Protein AF-0000000084529693 (afdb_homodimer)

Nearest PDB structures (foldseek):
  3azb-assembly3_Q  TM=8.216E-01  e=3.312E-06  Plasmodium falciparum
  1z6b-assembly4_E  TM=7.523E-01  e=3.312E-06  Plasmodium falciparum
  3esi-assembly1_C  TM=7.760E-01  e=6.746E-06  Pectobacterium atrosepticum
  1z6b-assembly4_B  TM=7.891E-01  e=2.375E-05  Plasmodium falciparum
  4ffu-assembly2_K  TM=7.778E-01  e=4.318E-04  Sinorhizobium meliloti 1021

Secondary structure (DSSP, 8-state):
------S-----EE-TT-SSEEEEE--TT-TTS-TT-SS-PPPPHHHHHHHHHHHHHHT-SSTTEEEEEEEEEEE-S---TTPEEEEEEEEEEETTEEEEEEEEEETTEEEEEEEEEEEE--GGG--/------S-----EE-TT-SSEEEEE--TT-TTS-SS-SS-PPPPHHHHHHHHHHHHHHT-SSTTEEEEEEEEEEE-S---TTPEEEEEEEEEEETTEEEEEEEEEETTEEEEEEEEEEEE--GGG--

Foldseek 3Di:
DPPPDDQWDWAWDDDPVLQLKTKTAQAPVIVVDDDDDDDFDFDDPVNVVRNSVRSCVVNPPDPQKDWDDWPDKDFDDTDTHGWMKMKGWDWDDDPQKIKIWMWIDTPVDTGMTTMTIIHGDDPVPPD/DPPPDDLWDWAWDDDPVLQLKTKTAQAPVIVVDDDDDDDWDFDDPVNVVRNSVRSCVVNPPDPQKDWDDWPDKDFDDTDTHGWMKMKGWDWDDDPQKIKIWMWIDTPVDTGMTTMTIIHGDDPVPPD

Sequence (254 aa):
MPGAVSPVRGRPEPAADGAGTAAVLVAADEPVFPGHYPGFPIFPGVCVVEHVHLTALATLPKPGLRLAAIESTRFLSPVFPGDRLEVELAWQEKDGAWRCRAVAGTARGQAAAVRLRFTEETEEGELMPGAVSPVRGRPEPAADGAGTAAVLVAADEPVFPGHYPGFPIFPGVCVVEHVHLTALATLPKPGLRLAAIESTRFLSPVFPGDRLEVELAWQEKDGAWRCRAVAGTARGQAAAVRLRFTEETEEGEL

Organism: Streptomyces rubellomurinus (strain ATCC 31215) (NCBI:txid359131)

InterPro domains:
  IPR029069 HotDog domain superfamily [SSF54637] (21-102)
  IPR054545 ApeI dehydratase-like [PF22818] (21-100)

pLDDT: mean 88.99, std 15.82, range [25.5, 98.94]

Solvent-accessible surface area (backbone atoms only — not comparable to full-atom values): 14321 Å² total; per-residue (Å²): 119,81,74,75,54,49,73,60,83,63,62,60,43,67,45,92,77,68,68,39,31,25,38,29,60,39,49,66,79,38,84,44,46,67,87,86,56,92,70,83,66,54,55,45,69,57,57,56,51,47,52,50,51,51,40,46,68,74,54,52,94,57,88,61,62,38,83,38,27,40,57,30,32,41,59,68,42,88,44,43,64,64,36,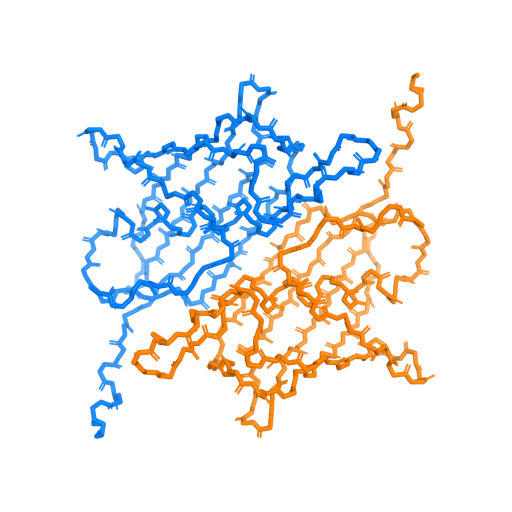52,40,37,35,44,33,48,79,45,81,56,97,87,33,38,36,37,46,33,41,35,24,42,97,89,39,62,26,31,43,39,30,39,32,32,36,70,63,70,72,68,71,79,113,119,82,75,74,56,47,72,60,84,64,64,58,45,66,45,92,78,68,68,38,31,25,37,28,62,39,49,66,80,38,86,44,47,66,85,87,53,94,69,81,64,54,56,44,67,56,57,55,52,46,52,50,51,52,39,47,68,74,54,51,93,56,87,59,62,38,83,38,27,41,57,29,33,41,59,70,41,87,44,45,65,63,36,54,40,38,34,42,35,46,79,46,79,56,96,85,33,38,34,37,47,32,42,33,24,42,97,89,38,62,25,33,42,39,29,38,32,32,36,67,63,72,69,68,71,79,110

Radius of gyration: 17.84 Å; Cα contacts (8 Å, |Δi|>4): 565; chains: 2; bounding box: 53×45×39 Å

Structure (mmCIF, N/CA/C/O backbone):
data_AF-0000000084529693-model_v1
#
loop_
_entity.id
_entity.type
_entity.pdbx_description
1 polymer Dehydratase
#
loop_
_atom_site.group_PDB
_atom_site.id
_atom_site.type_symbol
_atom_site.label_atom_id
_atom_site.label_alt_id
_atom_site.label_comp_id
_atom_site.label_asym_id
_atom_site.label_entity_id
_atom_site.label_seq_id
_atom_site.pdbx_PDB_ins_code
_atom_site.Cartn_x
_atom_site.Cartn_y
_atom_site.Cartn_z
_atom_site.occupancy
_atom_site.B_iso_or_equiv
_atom_site.auth_seq_id
_atom_site.auth_comp_id
_atom_site.auth_asym_id
_atom_site.auth_atom_id
_atom_site.pdbx_PDB_model_num
ATOM 1 N N . MET A 1 1 ? 5.273 22.469 -1.459 1 36.72 1 MET A N 1
ATOM 2 C CA . MET A 1 1 ? 6.02 21.234 -1.204 1 36.72 1 MET A CA 1
ATOM 3 C C . MET A 1 1 ? 5.645 20.156 -2.211 1 36.72 1 MET A C 1
ATOM 5 O O . MET A 1 1 ? 4.512 20.109 -2.689 1 36.72 1 MET A O 1
ATOM 9 N N . PRO A 1 2 ? 6.582 19.781 -3.066 1 44.75 2 PRO A N 1
ATOM 10 C CA . PRO A 1 2 ? 6.098 18.875 -4.109 1 44.75 2 PRO A CA 1
ATOM 11 C C . PRO A 1 2 ? 5.078 17.859 -3.588 1 44.75 2 PRO A C 1
ATOM 13 O O . PRO A 1 2 ? 5.188 17.406 -2.451 1 44.75 2 PRO A O 1
ATOM 16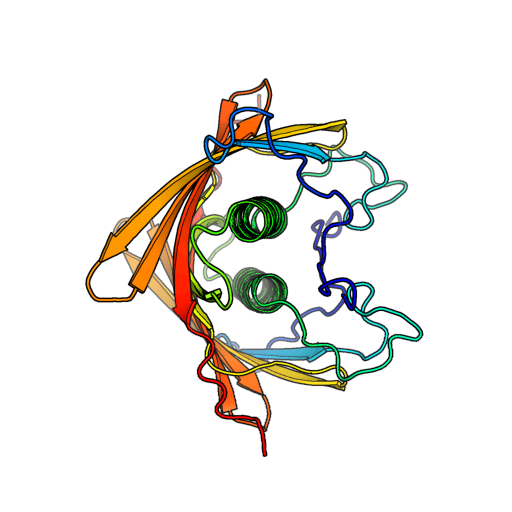 N N . GLY A 1 3 ? 3.877 18.156 -3.994 1 53.31 3 GLY A N 1
ATOM 17 C CA . GLY A 1 3 ? 2.807 17.328 -3.465 1 53.31 3 GLY A CA 1
ATOM 18 C C . GLY A 1 3 ? 3.193 15.867 -3.33 1 53.31 3 GLY A C 1
ATOM 19 O O . GLY A 1 3 ? 3.836 15.305 -4.219 1 53.31 3 GLY A O 1
ATOM 20 N N . ALA A 1 4 ? 3.459 15.398 -2.068 1 63.12 4 ALA A N 1
ATOM 21 C CA . ALA A 1 4 ? 3.867 14.023 -1.785 1 63.12 4 ALA A CA 1
ATOM 22 C C . ALA A 1 4 ? 3.053 13.031 -2.605 1 63.12 4 ALA A C 1
ATOM 24 O O . ALA A 1 4 ? 1.861 13.242 -2.846 1 63.12 4 ALA A O 1
ATOM 25 N N . VAL A 1 5 ? 3.699 12.359 -3.543 1 87 5 VAL A N 1
ATOM 26 C CA . VAL A 1 5 ? 3.117 11.266 -4.312 1 87 5 VAL A CA 1
ATOM 27 C C . VAL A 1 5 ? 2.336 10.344 -3.387 1 87 5 VAL A C 1
ATOM 29 O O . VAL A 1 5 ? 2.867 9.875 -2.377 1 87 5 VAL A O 1
ATOM 32 N N . SER A 1 6 ? 1.009 10.266 -3.627 1 94.06 6 SER A N 1
ATOM 33 C CA . SER A 1 6 ? 0.142 9.375 -2.855 1 94.06 6 SER A CA 1
ATOM 34 C C . SER A 1 6 ? -0.871 8.672 -3.754 1 94.06 6 SER A C 1
ATOM 36 O O . SER A 1 6 ? -1.348 9.258 -4.73 1 94.06 6 SER A O 1
ATOM 38 N N . PRO A 1 7 ? -1.262 7.5 -3.4 1 95.69 7 PRO A N 1
ATOM 39 C CA . PRO A 1 7 ? -2.252 6.797 -4.219 1 95.69 7 PRO A CA 1
ATOM 40 C C . PRO A 1 7 ? -3.686 7.227 -3.91 1 95.69 7 PRO A C 1
ATOM 42 O O . PRO A 1 7 ? -4.621 6.805 -4.59 1 95.69 7 PRO A O 1
ATOM 45 N N . VAL A 1 8 ? -3.895 8 -2.906 1 96.25 8 VAL A N 1
ATOM 46 C CA . VAL A 1 8 ? -5.234 8.453 -2.547 1 96.25 8 VAL A CA 1
ATOM 47 C C . VAL A 1 8 ? -5.367 9.953 -2.826 1 96.25 8 VAL A C 1
ATOM 49 O O . VAL A 1 8 ? -4.406 10.711 -2.656 1 96.25 8 VAL A O 1
ATOM 52 N N . ARG A 1 9 ? -6.523 10.32 -3.207 1 93.56 9 ARG A N 1
ATOM 53 C CA . ARG A 1 9 ? -6.773 11.711 -3.582 1 93.56 9 ARG A CA 1
ATOM 54 C C . ARG A 1 9 ? -7.152 12.547 -2.365 1 93.56 9 ARG A C 1
ATOM 56 O O . ARG A 1 9 ? -6.695 13.68 -2.217 1 93.56 9 ARG A O 1
ATOM 63 N N . GLY A 1 10 ? -8.008 11.953 -1.5 1 94.31 10 GLY A N 1
ATOM 64 C CA . GLY A 1 10 ? -8.445 12.711 -0.335 1 94.31 10 GLY A CA 1
ATOM 65 C C . GLY A 1 10 ? -7.312 13.055 0.613 1 94.31 10 GLY A C 1
ATOM 66 O O . GLY A 1 10 ? -6.336 12.305 0.72 1 94.31 10 GLY A O 1
ATOM 67 N N . ARG A 1 11 ? -7.434 14.227 1.213 1 95.06 11 ARG A N 1
ATOM 68 C CA . ARG A 1 11 ? -6.484 14.656 2.236 1 95.06 11 ARG A CA 1
ATOM 69 C C . ARG A 1 11 ? -7.176 14.844 3.582 1 95.06 11 ARG A C 1
ATOM 71 O O . ARG A 1 11 ? -8.219 15.5 3.664 1 95.06 11 ARG A O 1
ATOM 78 N N . PRO A 1 12 ? -6.523 14.156 4.551 1 95.19 12 PRO A N 1
ATOM 79 C CA . PRO A 1 12 ? -7.145 14.305 5.871 1 95.19 12 PRO A CA 1
ATOM 80 C C . PRO A 1 12 ? -7.129 15.742 6.371 1 95.19 12 PRO A C 1
ATOM 82 O O . PRO A 1 12 ? -6.145 16.469 6.168 1 95.19 12 PRO A O 1
ATOM 85 N N . GLU A 1 13 ? -8.266 16.094 6.926 1 93.25 13 GLU A N 1
ATOM 86 C CA . GLU A 1 13 ? -8.383 17.391 7.594 1 93.25 13 GLU A CA 1
ATOM 87 C C . GLU A 1 13 ? -8.297 17.25 9.109 1 93.25 13 GLU A C 1
ATOM 89 O O . GLU A 1 13 ? -9.18 16.656 9.734 1 93.25 13 GLU A O 1
ATOM 94 N N . PRO A 1 14 ? -7.191 17.75 9.586 1 90.12 14 PRO A N 1
ATOM 95 C CA . PRO A 1 14 ? -7.035 17.641 11.039 1 90.12 14 PRO A CA 1
ATOM 96 C C . PRO A 1 14 ? -8.125 18.391 11.812 1 90.12 14 PRO A C 1
ATOM 98 O O . PRO A 1 14 ? -8.609 19.422 11.352 1 90.12 14 PRO A O 1
ATOM 101 N N . ALA A 1 15 ? -8.477 17.719 12.938 1 85.69 15 ALA A N 1
ATOM 102 C CA . ALA A 1 15 ? -9.406 18.391 13.828 1 85.69 15 ALA A CA 1
ATOM 103 C C . ALA A 1 15 ? -8.734 19.594 14.508 1 85.69 15 ALA A C 1
ATOM 105 O O . ALA A 1 15 ? -7.508 19.703 14.516 1 85.69 15 ALA A O 1
ATOM 106 N N . ALA A 1 16 ? -9.5 20.531 14.953 1 77.06 16 ALA A N 1
ATOM 107 C CA . ALA A 1 16 ? -9.023 21.781 15.547 1 77.06 16 ALA A CA 1
ATOM 108 C C . ALA A 1 16 ? -8.289 21.531 16.859 1 77.06 16 ALA A C 1
ATOM 110 O O . ALA A 1 16 ? -7.418 22.312 17.25 1 77.06 16 ALA A O 1
ATOM 111 N N . ASP A 1 17 ? -8.516 20.328 17.406 1 68.25 17 ASP A N 1
ATOM 112 C CA . ASP A 1 17 ? -7.961 20.172 18.75 1 68.25 17 ASP A CA 1
ATOM 113 C C . ASP A 1 17 ? -6.559 19.578 18.688 1 68.25 17 ASP A C 1
ATOM 115 O O . ASP A 1 17 ? -5.91 19.406 19.734 1 68.25 17 ASP A O 1
ATOM 119 N N . GLY A 1 18 ? -6.059 19.375 17.609 1 65.25 18 GLY A N 1
ATOM 120 C CA . GLY A 1 18 ? -4.691 18.922 17.438 1 65.25 18 GLY A CA 1
ATOM 121 C C . GLY A 1 18 ? -4.465 17.5 17.938 1 65.25 18 GLY A C 1
ATOM 122 O O . GLY A 1 18 ? -3.33 17.031 18 1 65.25 18 GLY A O 1
ATOM 123 N N . ALA A 1 19 ? -5.527 16.875 18.406 1 68.38 19 ALA A N 1
ATOM 124 C CA . ALA A 1 19 ? -5.445 15.641 19.188 1 68.38 19 ALA A CA 1
ATOM 125 C C . ALA A 1 19 ? -5.156 14.438 18.297 1 68.38 19 ALA A C 1
ATOM 127 O O . ALA A 1 19 ? -5.477 13.305 18.656 1 68.38 19 ALA A O 1
ATOM 128 N N . GLY A 1 20 ? -4.52 14.695 17.203 1 88.19 20 GLY A N 1
ATOM 129 C CA . GLY A 1 20 ? -4.16 13.562 16.375 1 88.19 20 GLY A CA 1
ATOM 130 C C . GLY A 1 20 ? -5.344 12.969 15.633 1 88.19 20 GLY A C 1
ATOM 131 O O . GLY A 1 20 ? -5.406 11.75 15.422 1 88.19 20 GLY A O 1
ATOM 132 N N . THR A 1 21 ? -6.43 13.797 15.477 1 91.19 21 THR A N 1
ATOM 133 C CA . THR A 1 21 ? -7.613 13.328 14.766 1 91.19 21 THR A CA 1
ATOM 134 C C . THR A 1 21 ? -7.762 14.055 13.43 1 91.19 21 THR A C 1
ATOM 136 O O . THR A 1 21 ? -7.391 15.227 13.312 1 91.19 21 THR A O 1
ATOM 139 N N . ALA A 1 22 ? -8.227 13.344 12.445 1 95.88 22 ALA A N 1
ATOM 140 C CA . ALA A 1 22 ? -8.523 13.898 11.125 1 95.88 22 ALA A CA 1
ATOM 141 C C . ALA A 1 22 ? -9.594 13.078 10.414 1 95.88 22 ALA A C 1
ATOM 143 O O . ALA A 1 22 ? -9.867 11.938 10.797 1 95.88 22 ALA A O 1
ATOM 144 N N . ALA A 1 23 ? -10.312 13.727 9.508 1 97 23 ALA A N 1
ATOM 145 C CA . ALA A 1 23 ? -11.328 13.055 8.703 1 97 23 ALA A CA 1
ATOM 146 C C . ALA A 1 23 ? -11.125 13.328 7.219 1 97 23 ALA A C 1
ATOM 148 O O . ALA A 1 23 ? -10.539 14.352 6.848 1 97 23 ALA A O 1
ATOM 149 N N . VAL A 1 24 ? -11.539 12.352 6.43 1 97.81 24 VAL A N 1
ATOM 150 C CA . VAL A 1 24 ? -11.461 12.484 4.977 1 97.81 24 VAL A CA 1
ATOM 151 C C . VAL A 1 24 ? -12.648 11.781 4.324 1 97.81 24 VAL A C 1
ATOM 153 O O . VAL A 1 24 ? -13.078 10.719 4.785 1 97.81 24 VAL A O 1
ATOM 156 N N . LEU A 1 25 ? -13.234 12.461 3.322 1 97.81 25 LEU A N 1
ATOM 157 C CA . LEU A 1 25 ? -14.266 11.82 2.508 1 97.81 25 LEU A CA 1
ATOM 158 C C . LEU A 1 25 ? -13.641 10.883 1.482 1 97.81 25 LEU A C 1
ATOM 160 O O . LEU A 1 25 ? -12.758 11.281 0.722 1 97.81 25 LEU A O 1
ATOM 164 N N . VAL A 1 26 ? -14.023 9.594 1.576 1 96.94 26 VAL A N 1
ATOM 165 C CA . VAL A 1 26 ? -13.719 8.664 0.493 1 96.94 26 VAL A CA 1
ATOM 166 C C . VAL A 1 26 ? -14.734 8.836 -0.633 1 96.94 26 VAL A C 1
ATOM 168 O O . VAL A 1 26 ? -15.781 8.188 -0.632 1 96.94 26 VAL A O 1
ATOM 171 N N . ALA A 1 27 ? -14.344 9.664 -1.592 1 95.31 27 ALA A N 1
ATOM 172 C CA . ALA A 1 27 ? -15.289 10.062 -2.629 1 95.31 27 ALA A CA 1
ATOM 173 C C . ALA A 1 27 ? -15.586 8.906 -3.578 1 95.31 27 ALA A C 1
ATOM 175 O O . ALA A 1 27 ? -14.727 8.047 -3.807 1 95.31 27 ALA A O 1
ATOM 176 N N . ALA A 1 28 ? -16.781 8.945 -4.137 1 91.06 28 ALA A N 1
ATOM 177 C CA . ALA A 1 28 ? -17.188 7.902 -5.07 1 91.06 28 ALA A CA 1
ATOM 178 C C . ALA A 1 28 ? -16.344 7.945 -6.344 1 91.06 28 ALA A C 1
ATOM 180 O O . ALA A 1 28 ? -16.219 6.941 -7.043 1 91.06 28 ALA A O 1
ATOM 181 N N . ASP A 1 29 ? -15.75 9.102 -6.633 1 90.38 29 ASP A N 1
ATOM 182 C CA . ASP A 1 29 ? -14.977 9.25 -7.863 1 90.38 29 ASP A CA 1
ATOM 183 C C . ASP A 1 29 ? -13.477 9.094 -7.598 1 90.38 29 ASP A C 1
ATOM 185 O O . ASP A 1 29 ? -12.656 9.469 -8.43 1 90.38 29 ASP A O 1
ATOM 189 N N . GLU A 1 30 ? -13.125 8.594 -6.379 1 92.25 30 GLU A N 1
ATOM 190 C CA . GLU A 1 30 ? -11.742 8.219 -6.129 1 92.25 30 GLU A CA 1
ATOM 191 C C . GLU A 1 30 ? -11.195 7.352 -7.258 1 92.25 30 GLU A C 1
ATOM 193 O O . GLU A 1 30 ? -11.859 6.422 -7.715 1 92.25 30 GLU A O 1
ATOM 198 N N . PRO A 1 31 ? -9.969 7.688 -7.742 1 89.38 31 PRO A N 1
ATOM 199 C CA . PRO A 1 31 ? -9.406 6.996 -8.906 1 89.38 31 PRO A CA 1
ATOM 200 C C . PRO A 1 31 ? -9.32 5.484 -8.719 1 89.38 31 PRO A C 1
ATOM 202 O O . PRO A 1 31 ? -9.312 4.734 -9.695 1 89.38 31 PRO A O 1
ATOM 205 N N . VAL A 1 32 ? -9.258 5.043 -7.492 1 90.94 32 VAL A N 1
ATOM 206 C CA . VAL A 1 32 ? -9.094 3.617 -7.23 1 90.94 32 VAL A CA 1
ATOM 207 C C . VAL A 1 32 ? -10.383 2.875 -7.566 1 90.94 32 VAL A C 1
ATOM 209 O O . VAL A 1 32 ? -10.375 1.658 -7.766 1 90.94 32 VAL A O 1
ATOM 212 N N . PHE A 1 33 ? -11.547 3.557 -7.543 1 89.5 33 PHE A N 1
ATOM 213 C CA . PHE A 1 33 ? -12.836 2.934 -7.855 1 89.5 33 PHE A CA 1
ATOM 214 C C . PHE A 1 33 ? -13.078 2.92 -9.359 1 89.5 33 PHE A C 1
ATOM 216 O O . PHE A 1 33 ? -12.82 3.91 -10.047 1 89.5 33 PHE A O 1
ATOM 223 N N . PRO A 1 34 ? -13.461 1.692 -9.766 1 77 34 PRO A N 1
ATOM 224 C CA . PRO A 1 34 ? -13.82 1.639 -11.188 1 77 34 PRO A CA 1
ATOM 225 C C . PRO A 1 34 ? -15.055 2.479 -11.516 1 77 34 PRO A C 1
ATOM 227 O O . PRO A 1 34 ? -15.883 2.727 -10.641 1 77 34 PRO A O 1
ATOM 230 N N . GLY A 1 35 ? -14.898 3.324 -12.547 1 65.56 35 GLY A N 1
ATOM 231 C CA . GLY A 1 35 ? -16.078 4.051 -12.984 1 65.56 35 GLY A CA 1
ATOM 232 C C . GLY A 1 35 ? -17.344 3.221 -12.93 1 65.56 35 GLY A C 1
ATOM 233 O O . GLY A 1 35 ? -18.234 3.486 -12.109 1 65.56 35 GLY A O 1
ATOM 234 N N . HIS A 1 36 ? -17.781 2.377 -13.859 1 62.62 36 HIS A N 1
ATOM 235 C CA . HIS A 1 36 ? -19.062 1.704 -13.992 1 62.62 36 HIS A CA 1
ATOM 236 C C . HIS A 1 36 ? -19.016 0.293 -13.422 1 62.62 36 HIS A C 1
ATOM 238 O O . HIS A 1 36 ? -19.156 -0.688 -14.156 1 62.62 36 HIS A O 1
ATOM 244 N N . TYR A 1 37 ? -18.328 -0.01 -12.398 1 58.88 37 TYR A N 1
ATOM 245 C CA . TYR A 1 37 ? -18.312 -1.432 -12.07 1 58.88 37 TYR A CA 1
ATOM 246 C C . TYR A 1 37 ? -19.594 -1.829 -11.328 1 58.88 37 TYR A C 1
ATOM 248 O O . TYR A 1 37 ? -20.047 -1.109 -10.438 1 58.88 37 TYR A O 1
ATOM 256 N N . PRO A 1 38 ? -20.156 -2.996 -11.891 1 59.59 38 PRO A N 1
ATOM 257 C CA . PRO A 1 38 ? -21.25 -3.629 -11.172 1 59.59 38 PRO A CA 1
ATOM 258 C C . PRO A 1 38 ? -20.828 -4.188 -9.812 1 59.59 38 PRO A C 1
ATOM 260 O O . PRO A 1 38 ? -19.734 -4.73 -9.68 1 59.59 38 PRO A O 1
ATOM 263 N N . GLY A 1 39 ? -21.312 -3.688 -8.703 1 67.69 39 GLY A N 1
ATOM 264 C CA . GLY A 1 39 ? -21.078 -4.105 -7.332 1 67.69 39 GLY A CA 1
ATOM 265 C C . GLY A 1 39 ? -20.625 -2.973 -6.434 1 67.69 39 GLY A C 1
ATOM 266 O O . GLY A 1 39 ? -20.672 -1.805 -6.824 1 67.69 39 GLY A O 1
ATOM 267 N N . PHE A 1 40 ? -20.625 -3.254 -5.203 1 73.25 40 PHE A N 1
ATOM 268 C CA . PHE A 1 40 ? -20.203 -2.279 -4.203 1 73.25 40 PHE A CA 1
ATOM 269 C C . PHE A 1 40 ? -18.703 -2.355 -3.965 1 73.25 40 PHE A C 1
ATOM 271 O O . PHE A 1 40 ? -18.234 -3.195 -3.195 1 73.25 40 PHE A O 1
ATOM 278 N N . PRO A 1 41 ? -17.984 -1.52 -4.73 1 87.94 41 PRO A N 1
ATOM 279 C CA . PRO A 1 41 ? -16.531 -1.567 -4.547 1 87.94 41 PRO A CA 1
ATOM 280 C C . PRO A 1 41 ? -16.109 -1.258 -3.113 1 87.94 41 PRO A C 1
ATOM 282 O O . PRO A 1 41 ? -16.781 -0.5 -2.414 1 87.94 41 PRO A O 1
ATOM 285 N N . ILE A 1 42 ? -15.125 -1.938 -2.637 1 93 42 ILE A N 1
ATOM 286 C CA . ILE A 1 42 ? -14.516 -1.72 -1.328 1 93 42 ILE A CA 1
ATOM 287 C C . ILE A 1 42 ? -13.219 -0.92 -1.485 1 93 42 ILE A C 1
ATOM 289 O O . ILE A 1 42 ? -12.43 -1.179 -2.395 1 93 42 ILE A O 1
ATOM 293 N N . PHE A 1 43 ? -13.109 0.079 -0.683 1 95.69 43 PHE A N 1
ATOM 294 C CA . PHE A 1 43 ? -11.875 0.848 -0.612 1 95.69 43 PHE A CA 1
ATOM 295 C C . PHE A 1 43 ? -10.727 -0.017 -0.104 1 95.69 43 PHE A C 1
ATOM 297 O O . PHE A 1 43 ? -10.812 -0.596 0.981 1 95.69 43 PHE A O 1
ATOM 304 N N . PRO A 1 44 ? -9.641 -0.164 -0.875 1 96.69 44 PRO A N 1
ATOM 305 C CA . PRO A 1 44 ? -8.578 -1.104 -0.501 1 96.69 44 PRO A CA 1
ATOM 306 C C . PRO A 1 44 ? -7.977 -0.799 0.869 1 96.69 44 PRO A C 1
ATOM 308 O O . PRO A 1 44 ? -7.801 0.37 1.224 1 96.69 44 PRO A O 1
ATOM 311 N N . GLY A 1 45 ? -7.586 -1.835 1.631 1 97.94 45 GLY A N 1
ATOM 312 C CA . GLY A 1 45 ? -7 -1.694 2.955 1 97.94 45 GLY A CA 1
ATOM 313 C C . GLY A 1 45 ? -5.75 -0.838 2.967 1 97.94 45 GLY A C 1
ATOM 314 O O . GLY A 1 45 ? -5.551 -0.033 3.879 1 97.94 45 GLY A O 1
ATOM 315 N N . VAL A 1 46 ? -4.898 -1.008 1.958 1 98.5 46 VAL A N 1
ATOM 316 C CA . VAL A 1 46 ? -3.648 -0.254 1.903 1 98.5 46 VAL A CA 1
ATOM 317 C C . VAL A 1 46 ? -3.951 1.234 1.751 1 98.5 46 VAL A C 1
ATOM 319 O O . VAL A 1 46 ? -3.158 2.08 2.172 1 98.5 46 VAL A O 1
ATOM 322 N N . CYS A 1 47 ? -5.094 1.604 1.106 1 98.25 47 CYS A N 1
ATOM 323 C CA . CYS A 1 47 ? -5.484 3.006 0.999 1 98.25 47 CYS A CA 1
ATOM 324 C C . CYS A 1 47 ? -5.934 3.551 2.35 1 98.25 47 CYS A C 1
ATOM 326 O O . CYS A 1 47 ? -5.684 4.715 2.668 1 98.25 47 CYS A O 1
ATOM 328 N N . VAL A 1 48 ? -6.613 2.715 3.176 1 98.75 48 VAL A N 1
ATOM 329 C CA . VAL A 1 48 ? -6.945 3.111 4.539 1 98.75 48 VAL A CA 1
ATOM 330 C C . VAL A 1 48 ? -5.668 3.402 5.324 1 98.75 48 VAL A C 1
ATOM 332 O O . VAL A 1 48 ? -5.566 4.43 6 1 98.75 48 VAL A O 1
ATOM 335 N N . VAL A 1 49 ? -4.637 2.557 5.152 1 98.81 49 VAL A N 1
ATOM 336 C CA . VAL A 1 49 ? -3.348 2.738 5.816 1 98.81 49 VAL A CA 1
ATOM 337 C C . VAL A 1 49 ? -2.713 4.051 5.363 1 98.81 49 VAL A C 1
ATOM 339 O O . VAL A 1 49 ? -2.129 4.777 6.172 1 98.81 49 VAL A O 1
ATOM 342 N N . GLU A 1 50 ? -2.822 4.352 4.066 1 98.56 50 GLU A N 1
ATOM 343 C CA . GLU A 1 50 ? -2.283 5.598 3.531 1 98.56 50 GLU A CA 1
ATOM 344 C C . GLU A 1 50 ? -2.932 6.809 4.199 1 98.56 50 GLU A C 1
ATOM 346 O O . GLU A 1 50 ? -2.25 7.781 4.527 1 98.56 50 GLU A O 1
ATOM 351 N N . HIS A 1 51 ? -4.254 6.773 4.414 1 98.31 51 HIS A N 1
ATOM 352 C CA . HIS A 1 51 ? -4.906 7.902 5.07 1 98.31 51 HIS A CA 1
ATOM 353 C C . HIS A 1 51 ? -4.43 8.047 6.512 1 98.31 51 HIS A C 1
ATOM 355 O O . HIS A 1 51 ? -4.336 9.164 7.023 1 98.31 51 HIS A O 1
ATOM 361 N N . VAL A 1 52 ? -4.117 6.953 7.199 1 98.38 52 VAL A N 1
ATOM 362 C CA . VAL A 1 52 ? -3.523 7.02 8.531 1 98.38 52 VAL A CA 1
ATOM 363 C C . VAL A 1 52 ? -2.139 7.66 8.445 1 98.38 52 VAL A C 1
ATOM 365 O O . VAL A 1 52 ? -1.806 8.547 9.234 1 98.38 52 VAL A O 1
ATOM 368 N N . HIS A 1 53 ? -1.354 7.242 7.449 1 98.06 53 HIS A N 1
ATOM 369 C CA . HIS A 1 53 ? -0.025 7.801 7.219 1 98.06 53 HIS A CA 1
ATOM 370 C C . HIS A 1 53 ? -0.091 9.305 6.977 1 98.06 53 HIS A C 1
ATOM 372 O O . HIS A 1 53 ? 0.659 10.07 7.586 1 98.06 53 HIS A O 1
ATOM 378 N N . LEU A 1 54 ? -1.004 9.711 6.117 1 96.62 54 LEU A N 1
ATOM 379 C CA . LEU A 1 54 ? -1.149 11.125 5.793 1 96.62 54 LEU A CA 1
ATOM 380 C C . LEU A 1 54 ? -1.602 11.922 7.012 1 96.62 54 LEU A C 1
ATOM 382 O O . LEU A 1 54 ? -1.183 13.062 7.203 1 96.62 54 LEU A O 1
ATOM 386 N N . THR A 1 55 ? -2.471 11.312 7.82 1 96.38 55 THR A N 1
ATOM 387 C CA . THR A 1 55 ? -2.875 11.953 9.062 1 96.38 55 THR A CA 1
ATOM 388 C C . THR A 1 55 ? -1.685 12.109 10.008 1 96.38 55 THR A C 1
ATOM 390 O O . THR A 1 55 ? -1.521 13.148 10.648 1 96.38 55 THR A O 1
ATOM 393 N N . ALA A 1 56 ? -0.855 11.102 10.109 1 96 56 ALA A N 1
ATOM 394 C CA . ALA A 1 56 ? 0.358 11.18 10.914 1 96 56 ALA A CA 1
ATOM 395 C C . ALA A 1 56 ? 1.262 12.312 10.445 1 96 56 ALA A C 1
ATOM 397 O O . ALA A 1 56 ? 1.762 13.102 11.258 1 96 56 ALA A O 1
ATOM 398 N N . LEU A 1 57 ? 1.467 12.406 9.109 1 94.06 57 LEU A N 1
ATOM 399 C CA . LEU A 1 57 ? 2.314 13.461 8.562 1 94.06 57 LEU A CA 1
ATOM 400 C C . LEU A 1 57 ? 1.75 14.844 8.883 1 94.06 57 LEU A C 1
ATOM 402 O O . LEU A 1 57 ? 2.506 15.789 9.094 1 94.06 57 LEU A O 1
ATOM 406 N N . ALA A 1 58 ? 0.402 14.938 8.969 1 92.44 58 ALA A N 1
ATOM 407 C CA . ALA A 1 58 ? -0.259 16.219 9.234 1 92.44 58 ALA A CA 1
ATOM 408 C C . ALA A 1 58 ? -0.16 16.578 10.711 1 92.44 58 ALA A C 1
ATOM 410 O O . ALA A 1 58 ? -0.409 17.734 11.094 1 92.44 58 ALA A O 1
ATOM 411 N N . THR A 1 59 ? 0.208 15.617 11.531 1 92.44 59 THR A N 1
ATOM 412 C CA . THR A 1 59 ? 0.202 15.859 12.969 1 92.44 59 THR A CA 1
ATOM 413 C C . THR A 1 59 ? 1.545 15.484 13.594 1 92.44 59 THR A C 1
ATOM 415 O O . THR A 1 59 ? 1.605 15.055 14.742 1 92.44 59 THR A O 1
ATOM 418 N N . LEU A 1 60 ? 2.531 15.516 12.844 1 92.19 60 LEU A N 1
ATOM 419 C CA . LEU A 1 60 ? 3.861 15.133 13.305 1 92.19 60 LEU A CA 1
ATOM 420 C C . LEU A 1 60 ? 4.215 15.852 14.609 1 92.19 60 LEU A C 1
ATOM 422 O O . LEU A 1 60 ? 3.992 17.047 14.734 1 92.19 60 LEU A O 1
ATOM 426 N N . PRO A 1 61 ? 4.793 15.117 15.57 1 92.25 61 PRO A N 1
ATOM 427 C CA . PRO A 1 61 ? 5.215 15.75 16.828 1 92.25 61 PRO A CA 1
ATOM 428 C C . PRO A 1 61 ? 6.445 16.641 16.656 1 92.25 61 PRO A C 1
ATOM 430 O O . PRO A 1 61 ? 6.715 17.5 17.484 1 92.25 61 PRO A O 1
ATOM 433 N N . LYS A 1 62 ? 7.223 16.406 15.594 1 91.75 62 LYS A N 1
ATOM 434 C CA . LYS A 1 62 ? 8.375 17.203 15.211 1 91.75 62 LYS A CA 1
ATOM 435 C C . LYS A 1 62 ? 8.672 17.078 13.727 1 91.75 62 LYS A C 1
ATOM 437 O O . LYS A 1 62 ? 8.336 16.062 13.109 1 91.75 62 LYS A O 1
ATOM 442 N N . PRO A 1 63 ? 9.383 18.047 13.133 1 91.62 63 PRO A N 1
ATOM 443 C CA . PRO A 1 63 ? 9.703 17.984 11.703 1 91.62 63 PRO A CA 1
ATOM 444 C C . PRO A 1 63 ? 10.766 16.938 11.383 1 91.62 63 PRO A C 1
ATOM 446 O O . PRO A 1 63 ? 11.477 16.484 12.281 1 91.62 63 PRO A O 1
ATOM 449 N N . GLY A 1 64 ? 10.836 16.469 10.117 1 92.12 64 GLY A N 1
ATOM 450 C CA . GLY A 1 64 ? 11.938 15.648 9.625 1 92.12 64 GLY A CA 1
ATOM 451 C C . GLY A 1 64 ? 11.727 14.164 9.859 1 92.12 64 GLY A C 1
ATOM 452 O O . GLY A 1 64 ? 12.672 13.375 9.734 1 92.12 64 GLY A O 1
ATOM 453 N N . LEU A 1 65 ? 10.539 13.812 10.305 1 94.12 65 LEU A N 1
ATOM 454 C CA . LEU A 1 65 ? 10.234 12.398 10.5 1 94.12 65 LEU A CA 1
ATOM 455 C C . LEU A 1 65 ? 9.711 11.781 9.211 1 94.12 65 LEU A C 1
ATOM 457 O O . LEU A 1 65 ? 8.922 12.398 8.492 1 94.12 65 LEU A O 1
ATOM 461 N N . ARG A 1 66 ? 10.273 10.531 8.914 1 94 66 ARG A N 1
ATOM 462 C CA . ARG A 1 66 ? 9.82 9.766 7.754 1 94 66 ARG A CA 1
ATOM 463 C C . ARG A 1 66 ? 9.344 8.375 8.164 1 94 66 ARG A C 1
ATOM 465 O O . ARG A 1 66 ? 9.828 7.82 9.156 1 94 66 ARG A O 1
ATOM 472 N N . LEU A 1 67 ? 8.406 7.895 7.449 1 96.88 67 LEU A N 1
ATOM 473 C CA . LEU A 1 67 ? 7.887 6.555 7.703 1 96.88 67 LEU A CA 1
ATOM 474 C C . LEU A 1 67 ? 8.977 5.504 7.504 1 96.88 67 LEU A C 1
ATOM 476 O O . LEU A 1 67 ? 9.539 5.391 6.414 1 96.88 67 LEU A O 1
ATOM 480 N N . ALA A 1 68 ? 9.242 4.762 8.586 1 97.31 68 ALA A N 1
ATOM 481 C CA . ALA A 1 68 ? 10.266 3.721 8.531 1 97.31 68 ALA A CA 1
ATOM 482 C C . ALA A 1 68 ? 9.633 2.336 8.438 1 97.31 68 ALA A C 1
ATOM 484 O O . ALA A 1 68 ? 10.188 1.433 7.812 1 97.31 68 ALA A O 1
ATOM 485 N N . ALA A 1 69 ? 8.43 2.223 9.078 1 98.62 69 ALA A N 1
ATOM 486 C CA . ALA A 1 69 ? 7.84 0.89 9.148 1 98.62 69 ALA A CA 1
ATOM 487 C C . ALA A 1 69 ? 6.348 0.967 9.453 1 98.62 69 ALA A C 1
ATOM 489 O O . ALA A 1 69 ? 5.887 1.904 10.109 1 98.62 69 ALA A O 1
ATOM 490 N N . ILE A 1 70 ? 5.602 0.035 8.883 1 98.88 70 ILE A N 1
ATOM 491 C CA . ILE A 1 70 ? 4.309 -0.364 9.422 1 98.88 70 ILE A CA 1
ATOM 492 C C . ILE A 1 70 ? 4.496 -1.509 10.422 1 98.88 70 ILE A C 1
ATOM 494 O O . ILE A 1 70 ? 4.785 -2.641 10.023 1 98.88 70 ILE A O 1
ATOM 498 N N . GLU A 1 71 ? 4.262 -1.182 11.68 1 98.75 71 GLU A N 1
ATOM 499 C CA . GLU A 1 71 ? 4.52 -2.193 12.703 1 98.75 71 GLU A CA 1
ATOM 500 C C . GLU A 1 71 ? 3.389 -3.215 12.766 1 98.75 71 GLU A C 1
ATOM 502 O O . GLU A 1 71 ? 3.619 -4.387 13.07 1 98.75 71 GLU A O 1
ATOM 507 N N . SER A 1 72 ? 2.141 -2.721 12.523 1 98.81 72 SER A N 1
ATOM 508 C CA . SER A 1 72 ? 1.004 -3.631 12.422 1 98.81 72 SER A CA 1
ATOM 509 C C . SER A 1 72 ? -0.226 -2.92 11.867 1 98.81 72 SER A C 1
ATOM 511 O O . SER A 1 72 ? -0.394 -1.716 12.07 1 98.81 72 SER A O 1
ATOM 513 N N . THR A 1 73 ? -1.003 -3.66 11.125 1 98.88 73 THR A N 1
ATOM 514 C CA . THR A 1 73 ? -2.34 -3.24 10.727 1 98.88 73 THR A CA 1
ATOM 515 C C . THR A 1 73 ? -3.318 -4.41 10.797 1 98.88 73 THR A C 1
ATOM 517 O O . THR A 1 73 ? -3.023 -5.504 10.312 1 98.88 73 THR A O 1
ATOM 520 N N . ARG A 1 74 ? -4.484 -4.203 11.461 1 98.88 74 ARG A N 1
ATOM 521 C CA . ARG A 1 74 ? -5.621 -5.117 11.406 1 98.88 74 ARG A CA 1
ATOM 522 C C . ARG A 1 74 ? -6.781 -4.508 10.633 1 98.88 74 ARG A C 1
ATOM 524 O O . ARG A 1 74 ? -7.16 -3.359 10.875 1 98.88 74 ARG A O 1
ATOM 531 N N . PHE A 1 75 ? -7.195 -5.277 9.625 1 98.62 75 PHE A N 1
ATOM 532 C CA . PHE A 1 75 ? -8.352 -4.852 8.852 1 98.62 75 PHE A CA 1
ATOM 533 C C . PHE A 1 75 ? -9.633 -5.445 9.422 1 98.62 75 PHE A C 1
ATOM 535 O O . PHE A 1 75 ? -9.789 -6.668 9.477 1 98.62 75 PHE A O 1
ATOM 542 N N . LEU A 1 76 ? -10.641 -4.562 9.812 1 98.31 76 LEU A N 1
ATOM 543 C CA . LEU A 1 76 ? -11.75 -4.984 10.656 1 98.31 76 LEU A CA 1
ATOM 544 C C . LEU A 1 76 ? -13.062 -4.934 9.898 1 98.31 76 LEU A C 1
ATOM 546 O O . LEU A 1 76 ? -13.906 -5.82 10.047 1 98.31 76 LEU A O 1
ATOM 550 N N . SER A 1 77 ? -13.367 -3.908 9.133 1 97.5 77 SER A N 1
ATOM 551 C CA . SER A 1 77 ? -14.594 -3.762 8.352 1 97.5 77 SER A CA 1
ATOM 552 C C . SER A 1 77 ? -14.336 -2.977 7.07 1 97.5 77 SER A C 1
ATOM 554 O O . SER A 1 77 ? -13.367 -2.217 6.984 1 97.5 77 SER A O 1
ATOM 556 N N . PRO A 1 78 ? -15.125 -3.221 6.047 1 95.88 78 PRO A N 1
ATOM 557 C CA . PRO A 1 78 ? -14.906 -2.547 4.766 1 95.88 78 PRO A CA 1
ATOM 558 C C . PRO A 1 78 ? -15.219 -1.053 4.824 1 95.88 78 PRO A C 1
ATOM 560 O O . PRO A 1 78 ? -15.969 -0.608 5.699 1 95.88 78 PRO A O 1
ATOM 563 N N . VAL A 1 79 ? -14.547 -0.274 3.98 1 97 79 VAL A N 1
ATOM 564 C CA . VAL A 1 79 ? -14.836 1.126 3.689 1 97 79 VAL A CA 1
ATOM 565 C C . VAL A 1 79 ? -15.391 1.255 2.271 1 97 79 VAL A C 1
ATOM 567 O O . VAL A 1 79 ? -14.875 0.642 1.337 1 97 79 VAL A O 1
ATOM 570 N N . PHE A 1 80 ? -16.453 2.035 2.092 1 94.56 80 PHE A N 1
ATOM 571 C CA . PHE A 1 80 ? -17.156 2.125 0.816 1 94.56 80 PHE A CA 1
ATOM 572 C C . PHE A 1 80 ? -17.094 3.541 0.26 1 94.56 80 PHE A C 1
ATOM 574 O O . PHE A 1 80 ? -16.797 4.488 0.994 1 94.56 80 PHE A O 1
ATOM 581 N N . PRO A 1 81 ? -17.297 3.588 -1.158 1 93.94 81 PRO A N 1
ATOM 582 C CA . PRO A 1 81 ? -17.438 4.93 -1.729 1 93.94 81 PRO A CA 1
ATOM 583 C C . PRO A 1 81 ? -18.5 5.77 -1.021 1 93.94 81 PRO A C 1
ATOM 585 O O . PRO A 1 81 ? -19.594 5.277 -0.75 1 93.94 81 PRO A O 1
ATOM 588 N N . GLY A 1 82 ? -18.125 6.973 -0.646 1 94.81 82 GLY A N 1
ATOM 589 C CA . GLY A 1 82 ? -19.062 7.859 0.023 1 94.81 82 GLY A CA 1
ATOM 590 C C . GLY A 1 82 ? -18.891 7.883 1.53 1 94.81 82 GLY A C 1
ATOM 591 O O . GLY A 1 82 ? -19.422 8.758 2.209 1 94.81 82 GLY A O 1
ATOM 592 N N . ASP A 1 83 ? -18.125 6.973 2.088 1 97.12 83 ASP A N 1
ATOM 593 C CA . ASP A 1 83 ? -17.906 6.949 3.529 1 97.12 83 ASP A CA 1
ATOM 594 C C . ASP A 1 83 ? -17.047 8.133 3.971 1 97.12 83 ASP A C 1
ATOM 596 O O . ASP A 1 83 ? -16.141 8.562 3.248 1 97.12 83 ASP A O 1
ATOM 600 N N . ARG A 1 84 ? -17.359 8.656 5.094 1 98.25 84 ARG A N 1
ATOM 601 C CA . ARG A 1 84 ? -16.438 9.531 5.816 1 98.25 84 ARG A CA 1
ATOM 602 C C . ARG A 1 84 ? -15.523 8.727 6.73 1 98.25 84 ARG A C 1
ATOM 604 O O . ARG A 1 84 ? -15.992 8.062 7.66 1 98.25 84 ARG A O 1
ATOM 611 N N . LEU A 1 85 ? -14.258 8.781 6.457 1 98.56 85 LEU A N 1
ATOM 612 C CA . LEU A 1 85 ? -13.258 8.062 7.242 1 98.56 85 LEU A CA 1
ATOM 613 C C . LEU A 1 85 ? -12.672 8.961 8.328 1 98.56 85 LEU A C 1
ATOM 615 O O . LEU A 1 85 ? -12.109 10.023 8.023 1 98.56 85 LEU A O 1
ATOM 619 N N . GLU A 1 86 ? -12.82 8.508 9.547 1 98.12 86 GLU A N 1
ATOM 620 C CA . GLU A 1 86 ? -12.25 9.211 10.695 1 98.12 86 GLU A CA 1
ATOM 621 C C . GLU A 1 86 ? -11.039 8.477 11.242 1 98.12 86 GLU A C 1
ATOM 623 O O . GLU A 1 86 ? -11.086 7.27 11.477 1 98.12 86 GLU A O 1
ATOM 628 N N . VAL A 1 87 ? -9.977 9.242 11.414 1 98.12 87 VAL A N 1
ATOM 629 C CA . VAL A 1 87 ? -8.742 8.688 11.961 1 98.12 87 VAL A CA 1
ATOM 630 C C . VAL A 1 87 ? -8.43 9.344 13.305 1 98.12 87 VAL A C 1
ATOM 632 O O . VAL A 1 87 ? -8.414 10.57 13.414 1 98.12 87 VAL A O 1
ATOM 635 N N . GLU A 1 88 ? -8.242 8.531 14.328 1 97.19 88 GLU A N 1
ATOM 636 C CA . GLU A 1 88 ? -7.73 8.938 15.633 1 97.19 88 GLU A CA 1
ATOM 637 C C . GLU A 1 88 ? -6.359 8.336 15.906 1 97.19 88 GLU A C 1
ATOM 639 O O . GLU A 1 88 ? -6.18 7.117 15.797 1 97.19 88 GLU A O 1
ATOM 644 N N . LEU A 1 89 ? -5.387 9.211 16.203 1 96.69 89 LEU A N 1
ATOM 645 C CA . LEU A 1 89 ? -4.059 8.656 16.438 1 96.69 89 LEU A CA 1
ATOM 646 C C . LEU A 1 89 ? -3.395 9.305 17.641 1 96.69 89 LEU A C 1
ATOM 648 O O . LEU A 1 89 ? -3.766 10.414 18.031 1 96.69 89 LEU A O 1
ATOM 652 N N . ALA A 1 90 ? -2.465 8.617 18.297 1 96.38 90 ALA A N 1
ATOM 653 C CA . ALA A 1 90 ? -1.624 9.047 19.422 1 96.38 90 ALA A CA 1
ATOM 654 C C . ALA A 1 90 ? -0.153 8.758 19.141 1 96.38 90 ALA A C 1
ATOM 656 O O . ALA A 1 90 ? 0.19 7.684 18.625 1 96.38 90 ALA A O 1
ATOM 657 N N . TRP A 1 91 ? 0.626 9.727 19.469 1 96.06 91 TRP A N 1
ATOM 658 C CA . TRP A 1 91 ? 2.068 9.609 19.281 1 96.06 91 TRP A CA 1
ATOM 659 C C . TRP A 1 91 ? 2.752 9.18 20.578 1 96.06 91 TRP A C 1
ATOM 661 O O . TRP A 1 91 ? 2.328 9.555 21.672 1 96.06 91 TRP A O 1
ATOM 671 N N . GLN A 1 92 ? 3.748 8.391 20.375 1 95.88 92 GLN A N 1
ATOM 672 C CA . GLN A 1 92 ? 4.645 8.008 21.469 1 95.88 92 GLN A CA 1
ATOM 673 C C . GLN A 1 92 ? 6.102 8.016 21 1 95.88 92 GLN A C 1
ATOM 675 O O . GLN A 1 92 ? 6.402 7.602 19.875 1 95.88 92 GLN A O 1
ATOM 680 N N . GLU A 1 93 ? 6.934 8.523 21.906 1 94.56 93 GLU A N 1
ATOM 681 C CA . GLU A 1 93 ? 8.367 8.484 21.656 1 94.56 93 GLU A CA 1
ATOM 682 C C . GLU A 1 93 ? 9.07 7.512 22.594 1 94.56 93 GLU A C 1
ATOM 684 O O . GLU A 1 93 ? 8.797 7.492 23.797 1 94.56 93 GLU A O 1
ATOM 689 N N . LYS A 1 94 ? 9.938 6.625 21.938 1 90.19 94 LYS A N 1
ATOM 690 C CA . LYS A 1 94 ? 10.797 5.734 22.719 1 90.19 94 LYS A CA 1
ATOM 691 C C . LYS A 1 94 ? 12.164 5.582 22.062 1 90.19 94 LYS A C 1
ATOM 693 O O . LYS A 1 94 ? 12.266 5.156 20.906 1 90.19 94 LYS A O 1
ATOM 698 N N . ASP A 1 95 ? 13.258 5.953 22.812 1 89.19 95 ASP A N 1
ATOM 699 C CA . ASP A 1 95 ? 14.648 5.762 22.391 1 89.19 95 ASP A CA 1
ATOM 700 C C . ASP A 1 95 ? 14.906 6.395 21.031 1 89.19 95 ASP A C 1
ATOM 702 O O . ASP A 1 95 ? 15.508 5.773 20.156 1 89.19 95 ASP A O 1
ATOM 706 N N . GLY A 1 96 ? 14.352 7.609 20.781 1 85.12 96 GLY A N 1
ATOM 707 C CA . GLY A 1 96 ? 14.641 8.352 19.578 1 85.12 96 GLY A CA 1
ATOM 708 C C . GLY A 1 96 ? 13.742 7.961 18.406 1 85.12 96 GLY A C 1
ATOM 709 O O . GLY A 1 96 ? 13.828 8.555 17.328 1 85.12 96 GLY A O 1
ATOM 710 N N . ALA A 1 97 ? 12.977 6.945 18.594 1 92.12 97 ALA A N 1
ATOM 711 C CA . ALA A 1 97 ? 12.023 6.52 17.578 1 92.12 97 ALA A CA 1
ATOM 712 C C . ALA A 1 97 ? 10.602 6.941 17.938 1 92.12 97 ALA A C 1
ATOM 714 O O . ALA A 1 97 ? 10.219 6.922 19.109 1 92.12 97 ALA A O 1
ATOM 715 N N . TRP A 1 98 ? 9.922 7.379 16.922 1 96.44 98 TRP A N 1
ATOM 716 C CA . TRP A 1 98 ? 8.539 7.797 17.125 1 96.44 98 TRP A CA 1
ATOM 717 C C . TRP A 1 98 ? 7.574 6.738 16.594 1 96.44 98 TRP A C 1
ATOM 719 O O . TRP A 1 98 ? 7.789 6.16 15.531 1 96.44 98 TRP A O 1
ATOM 729 N N . ARG A 1 99 ? 6.516 6.5 17.406 1 97.25 99 ARG A N 1
ATOM 730 C CA . ARG A 1 99 ? 5.461 5.566 17.031 1 97.25 99 ARG A CA 1
ATOM 731 C C . ARG A 1 99 ? 4.094 6.246 17.062 1 97.25 99 ARG A C 1
ATOM 733 O O . ARG A 1 99 ? 3.844 7.102 17.906 1 97.25 99 ARG A O 1
ATOM 740 N N . CYS A 1 100 ? 3.35 5.781 16.125 1 96.56 100 CYS A N 1
ATOM 741 C CA . CYS A 1 100 ? 1.969 6.238 16.016 1 96.56 100 CYS A CA 1
ATOM 742 C C . CYS A 1 100 ? 0.997 5.07 16.109 1 96.56 100 CYS A C 1
ATOM 744 O O . CYS A 1 100 ? 1.116 4.094 15.367 1 96.56 100 CYS A O 1
ATOM 746 N N . ARG A 1 101 ? 0.079 5.102 17.125 1 98 101 ARG A N 1
ATOM 747 C CA . ARG A 1 101 ? -1.052 4.184 17.203 1 98 101 ARG A CA 1
ATOM 748 C C . ARG A 1 101 ? -2.34 4.859 16.75 1 98 101 ARG A C 1
ATOM 750 O O . ARG A 1 101 ? -2.711 5.918 17.266 1 98 101 ARG A O 1
ATOM 757 N N . ALA A 1 102 ? -2.996 4.191 15.789 1 98.56 102 ALA A N 1
ATOM 758 C CA . ALA A 1 102 ? -4.148 4.852 15.18 1 98.56 102 ALA A CA 1
ATOM 759 C C . ALA A 1 102 ? -5.289 3.867 14.953 1 98.56 102 ALA A C 1
ATOM 761 O O . ALA A 1 102 ? -5.055 2.67 14.766 1 98.56 102 ALA A O 1
ATOM 762 N N . VAL A 1 103 ? -6.535 4.391 15.008 1 98.69 103 VAL A N 1
ATOM 763 C CA . VAL A 1 103 ? -7.742 3.693 14.57 1 98.69 103 VAL A CA 1
ATOM 764 C C . VAL A 1 103 ? -8.453 4.52 13.508 1 98.69 103 VAL A C 1
ATOM 766 O O . VAL A 1 103 ? -8.625 5.73 13.656 1 98.69 103 VAL A O 1
ATOM 769 N N . ALA A 1 104 ? -8.742 3.855 12.398 1 98.81 104 ALA A N 1
ATOM 770 C CA . ALA A 1 104 ? -9.562 4.441 11.344 1 98.81 104 ALA A CA 1
ATOM 771 C C . ALA A 1 104 ? -10.938 3.779 11.281 1 98.81 104 ALA A C 1
ATOM 773 O O . ALA A 1 104 ? -11.047 2.555 11.383 1 98.81 104 ALA A O 1
ATOM 774 N N . GLY A 1 105 ? -12 4.621 11.172 1 98.75 105 GLY A N 1
ATOM 775 C CA . GLY A 1 105 ? -13.352 4.082 11.156 1 98.75 105 GLY A CA 1
ATOM 776 C C . GLY A 1 105 ? -14.336 4.957 10.398 1 98.75 105 GLY A C 1
ATOM 777 O O . GLY A 1 105 ? -13.984 6.059 9.969 1 98.75 105 GLY A O 1
ATOM 778 N N . THR A 1 106 ? -15.453 4.332 10.109 1 98.56 106 THR A N 1
ATOM 779 C CA . THR A 1 106 ? -16.594 5.008 9.508 1 98.56 106 THR A CA 1
ATOM 780 C C . THR A 1 106 ? -17.812 4.953 10.438 1 98.56 106 THR A C 1
ATOM 782 O O . THR A 1 106 ? -17.688 4.512 11.586 1 98.56 106 THR A O 1
ATOM 785 N N . ALA A 1 107 ? -18.969 5.469 9.945 1 97.81 107 ALA A N 1
ATOM 786 C CA . ALA A 1 107 ? -20.188 5.414 10.742 1 97.81 107 ALA A CA 1
ATOM 787 C C . ALA A 1 107 ? -20.594 3.971 11.039 1 97.81 107 ALA A C 1
ATOM 789 O O . ALA A 1 107 ? -21.344 3.705 11.984 1 97.81 107 ALA A O 1
ATOM 790 N N . ARG A 1 108 ? -20.031 3.033 10.328 1 97.06 108 ARG A N 1
ATOM 791 C CA . ARG A 1 108 ? -20.391 1.626 10.477 1 97.06 108 ARG A CA 1
ATOM 792 C C . ARG A 1 108 ? -19.484 0.94 11.5 1 97.06 108 ARG A C 1
ATOM 794 O O . ARG A 1 108 ? -19.703 -0.22 11.852 1 97.06 108 ARG A O 1
ATOM 801 N N . GLY A 1 109 ? -18.406 1.57 11.969 1 98.12 109 GLY A N 1
ATOM 802 C CA . GLY A 1 109 ? -17.5 0.973 12.938 1 98.12 109 GLY A CA 1
ATOM 803 C C . GLY A 1 109 ? -16.047 1.128 12.547 1 98.12 109 GLY A C 1
ATOM 804 O O . GLY A 1 109 ? -15.711 1.867 11.617 1 98.12 109 GLY A O 1
ATOM 805 N N . GLN A 1 110 ? -15.211 0.478 13.375 1 98.75 110 GLN A N 1
ATOM 806 C CA . GLN A 1 110 ? -13.773 0.521 13.102 1 98.75 110 GLN A CA 1
ATOM 807 C C . GLN A 1 110 ? -13.43 -0.251 11.828 1 98.75 110 GLN A C 1
ATOM 809 O O . GLN A 1 110 ? -13.938 -1.357 11.617 1 98.75 110 GLN A O 1
ATOM 814 N N . ALA A 1 111 ? -12.688 0.376 10.961 1 98.81 111 ALA A N 1
ATOM 815 C CA . ALA A 1 111 ? -12.281 -0.238 9.695 1 98.81 111 ALA A CA 1
ATOM 816 C C . ALA A 1 111 ? -10.883 -0.837 9.805 1 98.81 111 ALA A C 1
ATOM 818 O O . ALA A 1 111 ? -10.594 -1.872 9.195 1 98.81 111 ALA A O 1
ATOM 819 N N . ALA A 1 112 ? -9.977 -0.173 10.625 1 98.88 112 ALA A N 1
ATOM 820 C CA . ALA A 1 112 ? -8.609 -0.665 10.773 1 98.88 112 ALA A CA 1
ATOM 821 C C . ALA A 1 112 ? -7.973 -0.132 12.047 1 98.88 112 ALA A C 1
ATOM 823 O O . ALA A 1 112 ? -8.289 0.974 12.5 1 98.88 112 ALA A O 1
ATOM 824 N N . ALA A 1 113 ? -7.078 -0.924 12.656 1 98.94 113 ALA A N 1
ATOM 825 C CA . ALA A 1 113 ? -6.129 -0.528 13.695 1 98.94 113 ALA A CA 1
ATOM 826 C C . ALA A 1 113 ? -4.695 -0.578 13.18 1 98.94 113 ALA A C 1
ATOM 828 O O . ALA A 1 113 ? -4.254 -1.601 12.648 1 98.94 113 ALA A O 1
ATOM 829 N N . VAL A 1 114 ? -3.971 0.535 13.312 1 98.88 114 VAL A N 1
ATOM 830 C CA . VAL A 1 114 ? -2.701 0.693 12.617 1 98.88 114 VAL A CA 1
ATOM 831 C C . VAL A 1 114 ? -1.633 1.187 13.594 1 98.88 114 VAL A C 1
ATOM 833 O O . VAL A 1 114 ? -1.893 2.07 14.414 1 98.88 114 VAL A O 1
ATOM 836 N N . ARG A 1 115 ? -0.434 0.64 13.531 1 98.81 115 ARG A N 1
ATOM 837 C CA . ARG A 1 115 ? 0.756 1.13 14.227 1 98.81 115 ARG A CA 1
ATOM 838 C C . ARG A 1 115 ? 1.878 1.426 13.234 1 98.81 115 ARG A C 1
ATOM 840 O O . ARG A 1 115 ? 2.26 0.56 12.445 1 98.81 115 ARG A O 1
ATOM 847 N N . LEU A 1 116 ? 2.373 2.621 13.25 1 98.56 116 LEU A N 1
ATOM 848 C CA . LEU A 1 116 ? 3.438 3.076 12.359 1 98.56 116 LEU A CA 1
ATOM 849 C C . LEU A 1 116 ? 4.664 3.506 13.156 1 98.56 116 LEU A C 1
ATOM 851 O O . LEU A 1 116 ? 4.539 3.963 14.297 1 98.56 116 LEU A O 1
ATOM 855 N N . ARG A 1 117 ? 5.867 3.357 12.547 1 98.44 117 ARG A N 1
ATOM 856 C CA . ARG A 1 117 ? 7.129 3.824 13.117 1 98.44 117 ARG A CA 1
ATOM 857 C C . ARG A 1 117 ? 7.80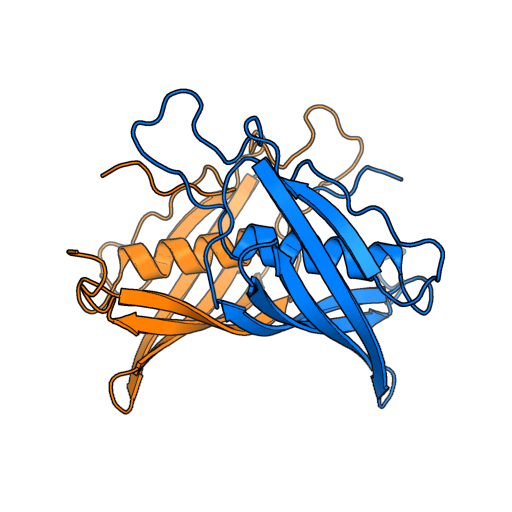5 4.832 12.195 1 98.44 117 ARG A C 1
ATOM 859 O O . ARG A 1 117 ? 7.863 4.629 10.977 1 98.44 117 ARG A O 1
ATOM 866 N N . PHE A 1 118 ? 8.281 5.906 12.812 1 97.12 118 PHE A N 1
ATOM 867 C CA . PHE A 1 118 ? 8.961 6.973 12.086 1 97.12 118 PHE A CA 1
ATOM 868 C C . PHE A 1 118 ? 10.367 7.184 12.625 1 97.12 118 PHE A C 1
ATOM 870 O O . PHE A 1 118 ? 10.617 6.992 13.82 1 97.12 118 PHE A O 1
ATOM 877 N N . THR A 1 119 ? 11.258 7.551 11.719 1 94.38 119 THR A N 1
ATOM 878 C CA . THR A 1 119 ? 12.633 7.895 12.07 1 94.38 119 THR A CA 1
ATOM 879 C C . THR A 1 119 ? 13.016 9.25 11.477 1 94.38 119 THR A C 1
ATOM 881 O O . THR A 1 119 ? 12.344 9.758 10.586 1 94.38 119 THR A O 1
ATOM 884 N N . GLU A 1 120 ? 14.062 9.836 12.109 1 90.19 120 GLU A N 1
ATOM 885 C CA . GLU A 1 120 ? 14.555 11.117 11.602 1 90.19 120 GLU A CA 1
ATOM 886 C C . GLU A 1 120 ? 15.312 10.93 10.289 1 90.19 120 GLU A C 1
ATOM 888 O O . GLU A 1 120 ? 16.047 9.945 10.125 1 90.19 120 GLU A O 1
ATOM 893 N N . GLU A 1 121 ? 14.891 11.82 9.297 1 78.25 121 GLU A N 1
ATOM 894 C CA . GLU A 1 121 ? 15.633 11.82 8.039 1 78.25 121 GLU A CA 1
ATOM 895 C C . GLU A 1 121 ? 17.094 12.203 8.258 1 78.25 121 GLU A C 1
ATOM 897 O O . GLU A 1 121 ? 17.391 13.188 8.938 1 78.25 121 GLU A O 1
ATOM 902 N N . THR A 1 122 ? 17.938 11.227 8.258 1 66.06 122 THR A N 1
ATOM 903 C CA . THR A 1 122 ? 19.344 11.625 8.367 1 66.06 122 THR A CA 1
ATOM 904 C C . THR A 1 122 ? 19.781 12.406 7.133 1 66.06 122 THR A C 1
ATOM 906 O O . THR A 1 122 ? 19.438 12.031 6.004 1 66.06 122 THR A O 1
ATOM 909 N N . GLU A 1 123 ? 19.844 13.828 7.172 1 52.38 123 GLU A N 1
ATOM 910 C CA . GLU A 1 123 ? 20.422 14.648 6.105 1 52.38 123 GLU A CA 1
ATOM 911 C C . GLU A 1 123 ? 21.469 13.875 5.32 1 52.38 123 GLU A C 1
ATOM 913 O O . GLU A 1 123 ? 22.25 14.469 4.566 1 52.38 123 GLU A O 1
ATOM 918 N N . GLU A 1 124 ? 21.609 12.742 5.375 1 40.38 124 GLU A N 1
ATOM 919 C CA . GLU A 1 124 ? 22.844 12.297 4.715 1 40.38 124 GLU A CA 1
ATOM 920 C C . GLU A 1 124 ? 22.797 12.57 3.215 1 40.38 124 GLU A C 1
ATOM 922 O O . GLU A 1 124 ? 23.75 12.312 2.498 1 40.38 124 GLU A O 1
ATOM 927 N N . GLY A 1 125 ? 21.719 12.672 2.52 1 36.72 125 GLY A N 1
ATOM 928 C CA . GLY A 1 125 ? 21.953 12.844 1.096 1 36.72 125 GLY A CA 1
ATOM 929 C C . GLY A 1 125 ? 22.391 14.25 0.726 1 36.72 125 GLY A C 1
ATOM 930 O O . GLY A 1 125 ? 22.188 14.68 -0.411 1 36.72 125 GLY A O 1
ATOM 931 N N . GLU A 1 126 ? 22.484 15.219 1.61 1 32.66 126 GLU A N 1
ATOM 932 C CA . GLU A 1 126 ? 23.141 16.391 1.031 1 32.66 126 GLU A CA 1
ATOM 933 C C . GLU A 1 126 ? 24.438 15.992 0.326 1 32.66 126 GLU A C 1
ATOM 935 O O . GLU A 1 126 ? 25.422 15.633 0.977 1 32.66 126 GLU A O 1
ATOM 940 N N . LEU A 1 127 ? 24.516 14.93 -0.431 1 25.5 127 LEU A N 1
ATOM 941 C CA . LEU A 1 127 ? 25.625 15.125 -1.357 1 25.5 127 LEU A CA 1
ATOM 942 C C . LEU A 1 127 ? 25.297 16.234 -2.359 1 25.5 127 LEU A C 1
ATOM 944 O O . LEU A 1 127 ? 24.172 16.328 -2.838 1 25.5 127 LEU A O 1
ATOM 948 N N . MET B 1 1 ? -13.586 -11.797 -13.141 1 36.91 1 MET B N 1
ATOM 949 C CA . MET B 1 1 ? -13.664 -11.484 -11.719 1 36.91 1 MET B CA 1
ATOM 950 C C . MET B 1 1 ? -13.539 -9.984 -11.484 1 36.91 1 MET B C 1
ATOM 952 O O . MET B 1 1 ? -12.859 -9.289 -12.234 1 36.91 1 MET B O 1
ATOM 956 N N . PRO B 1 2 ? -14.688 -9.328 -11.023 1 44.94 2 PRO B N 1
ATOM 957 C CA . PRO B 1 2 ? -14.555 -7.867 -11 1 44.94 2 PRO B CA 1
ATOM 958 C C . PRO B 1 2 ? -13.164 -7.406 -10.578 1 44.94 2 PRO B C 1
ATOM 960 O O . PRO B 1 2 ? -12.508 -8.07 -9.766 1 44.94 2 PRO B O 1
ATOM 963 N N . GLY B 1 3 ? -12.531 -6.938 -11.555 1 53.56 3 GLY B N 1
ATOM 964 C CA . GLY B 1 3 ? -11.156 -6.559 -11.297 1 53.56 3 GLY B CA 1
ATOM 965 C C . GLY B 1 3 ? -10.953 -5.953 -9.914 1 53.56 3 GLY B C 1
ATOM 966 O O . GLY B 1 3 ? -11.781 -5.164 -9.453 1 53.56 3 GLY B O 1
ATOM 967 N N . ALA B 1 4 ? -10.359 -6.68 -8.953 1 63.44 4 ALA B N 1
ATOM 968 C CA . ALA B 1 4 ? -10.117 -6.227 -7.586 1 63.44 4 ALA B CA 1
ATOM 969 C C . ALA B 1 4 ? -9.617 -4.781 -7.566 1 63.44 4 ALA B C 1
ATOM 971 O O . ALA B 1 4 ? -8.852 -4.371 -8.445 1 63.44 4 ALA B O 1
ATOM 972 N N . VAL B 1 5 ? -10.477 -3.867 -7.008 1 86.81 5 VAL B N 1
ATOM 973 C CA . VAL B 1 5 ? -10.102 -2.477 -6.773 1 86.81 5 VAL B CA 1
ATOM 974 C C . VAL B 1 5 ? -8.711 -2.41 -6.152 1 86.81 5 VAL B C 1
ATOM 976 O O . VAL B 1 5 ? -8.438 -3.08 -5.152 1 86.81 5 VAL B O 1
ATOM 979 N N . SER B 1 6 ? -7.742 -1.762 -6.902 1 94.12 6 SER B N 1
ATOM 980 C CA . SER B 1 6 ? -6.383 -1.573 -6.41 1 94.12 6 SER B CA 1
ATOM 981 C C . SER B 1 6 ? -5.859 -0.184 -6.754 1 94.12 6 SER B C 1
ATOM 983 O O . SER B 1 6 ? -6.18 0.364 -7.809 1 94.12 6 SER B O 1
ATOM 985 N N . PRO B 1 7 ? -5.023 0.347 -5.879 1 95.75 7 PRO B N 1
ATOM 986 C CA . PRO B 1 7 ? -4.469 1.67 -6.176 1 95.75 7 PRO B CA 1
ATOM 987 C C . PRO B 1 7 ? -3.299 1.613 -7.152 1 95.75 7 PRO B C 1
ATOM 989 O O . PRO B 1 7 ? -2.799 2.654 -7.582 1 95.75 7 PRO B O 1
ATOM 992 N N . VAL B 1 8 ? -2.842 0.477 -7.496 1 96.31 8 VAL B N 1
ATOM 993 C CA . VAL B 1 8 ? -1.725 0.34 -8.422 1 96.31 8 VAL B CA 1
ATOM 994 C C . VAL B 1 8 ? -2.213 -0.276 -9.734 1 96.31 8 VAL B C 1
ATOM 996 O O . VAL B 1 8 ? -3.104 -1.129 -9.727 1 96.31 8 VAL B O 1
ATOM 999 N N . ARG B 1 9 ? -1.614 0.114 -10.766 1 93.44 9 ARG B N 1
ATOM 1000 C CA . ARG B 1 9 ? -2.029 -0.331 -12.094 1 93.44 9 ARG B CA 1
ATOM 1001 C C . ARG B 1 9 ? -1.331 -1.63 -12.477 1 93.44 9 ARG B C 1
ATOM 1003 O O . ARG B 1 9 ? -1.956 -2.537 -13.031 1 93.44 9 ARG B O 1
ATOM 1010 N N . GLY B 1 10 ? 0.003 -1.681 -12.18 1 94.25 10 GLY B N 1
ATOM 1011 C CA . GLY B 1 10 ? 0.75 -2.871 -12.547 1 94.25 10 GLY B CA 1
ATOM 1012 C C . GLY B 1 10 ? 0.26 -4.125 -11.852 1 94.25 10 GLY B C 1
ATOM 1013 O O . GLY B 1 10 ? -0.251 -4.059 -10.734 1 94.25 10 GLY B O 1
ATOM 1014 N N . ARG B 1 11 ? 0.287 -5.242 -12.57 1 95 11 ARG B N 1
ATOM 1015 C CA . ARG B 1 11 ? -0.04 -6.543 -12 1 95 11 ARG B CA 1
ATOM 1016 C C . ARG B 1 11 ? 1.171 -7.469 -12.023 1 95 11 ARG B C 1
ATOM 1018 O O . ARG B 1 11 ? 1.837 -7.605 -13.047 1 95 11 ARG B O 1
ATOM 1025 N N . PRO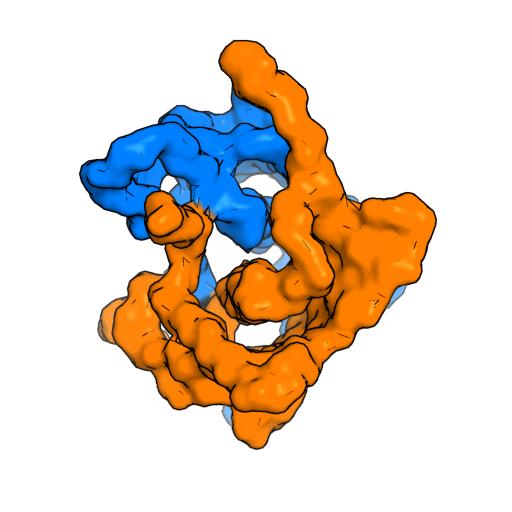 B 1 12 ? 1.432 -7.98 -10.797 1 95.19 12 PRO B N 1
ATOM 1026 C CA . PRO B 1 12 ? 2.586 -8.883 -10.75 1 95.19 12 PRO B CA 1
ATOM 1027 C C . PRO B 1 12 ? 2.414 -10.109 -11.648 1 95.19 12 PRO B C 1
ATOM 1029 O O . PRO B 1 12 ? 1.315 -10.664 -11.734 1 95.19 12 PRO B O 1
ATOM 1032 N N . GLU B 1 13 ? 3.441 -10.359 -12.344 1 93.19 13 GLU B N 1
ATOM 1033 C CA . GLU B 1 13 ? 3.51 -11.578 -13.148 1 93.19 13 GLU B CA 1
ATOM 1034 C C . GLU B 1 13 ? 4.289 -12.672 -12.43 1 93.19 13 GLU B C 1
ATOM 1036 O O . GLU B 1 13 ? 5.504 -12.555 -12.234 1 93.19 13 GLU B O 1
ATOM 1041 N N . PRO B 1 14 ? 3.562 -13.688 -12 1 89.81 14 PRO B N 1
ATOM 1042 C CA . PRO B 1 14 ? 4.254 -14.773 -11.297 1 89.81 14 PRO B CA 1
ATOM 1043 C C . PRO B 1 14 ? 5.293 -15.469 -12.172 1 89.81 14 PRO B C 1
ATOM 1045 O O . PRO B 1 14 ? 5.121 -15.562 -13.391 1 89.81 14 PRO B O 1
ATOM 1048 N N . ALA B 1 15 ? 6.32 -15.773 -11.5 1 85.69 15 ALA B N 1
ATOM 1049 C CA . ALA B 1 15 ? 7.328 -16.578 -12.188 1 85.69 15 ALA B CA 1
ATOM 1050 C C . ALA B 1 15 ? 6.801 -17.984 -12.492 1 85.69 15 ALA B C 1
ATOM 1052 O O . ALA B 1 15 ? 5.781 -18.391 -11.945 1 85.69 15 ALA B O 1
ATOM 1053 N N . ALA B 1 16 ? 7.383 -18.656 -13.422 1 77.31 16 ALA B N 1
ATOM 1054 C CA . ALA B 1 16 ? 6.953 -19.969 -13.906 1 77.31 16 ALA B CA 1
ATOM 1055 C C . ALA B 1 16 ? 7.141 -21.031 -12.836 1 77.31 16 ALA B C 1
ATOM 1057 O O . ALA B 1 16 ? 6.43 -22.047 -12.828 1 77.31 16 ALA B O 1
ATOM 1058 N N . ASP B 1 17 ? 7.984 -20.688 -11.859 1 69.56 17 ASP B N 1
ATOM 1059 C CA . ASP B 1 17 ? 8.297 -21.781 -10.945 1 69.56 17 ASP B CA 1
ATOM 1060 C C . ASP B 1 17 ? 7.336 -21.797 -9.758 1 69.56 17 ASP B C 1
ATOM 1062 O O . ASP B 1 17 ? 7.41 -22.672 -8.898 1 69.56 17 ASP B O 1
ATOM 1066 N N . GLY B 1 18 ? 6.434 -20.984 -9.758 1 65.88 18 GLY B N 1
ATOM 1067 C CA . GLY B 1 18 ? 5.398 -20.984 -8.742 1 65.88 18 GLY B CA 1
ATOM 1068 C C . GLY B 1 18 ? 5.914 -20.625 -7.359 1 65.88 18 GLY B C 1
ATOM 1069 O O . GLY B 1 18 ? 5.184 -20.719 -6.371 1 65.88 18 GLY B O 1
ATOM 1070 N N . ALA B 1 19 ? 7.168 -20.312 -7.227 1 67.62 19 ALA B N 1
ATOM 1071 C CA . ALA B 1 19 ? 7.887 -20.219 -5.961 1 67.62 19 ALA B CA 1
ATOM 1072 C C . ALA B 1 19 ? 7.531 -18.922 -5.23 1 67.62 19 ALA B C 1
ATOM 1074 O O . ALA B 1 19 ? 8.312 -18.422 -4.414 1 67.62 19 ALA B O 1
ATOM 1075 N N . GLY B 1 20 ? 6.426 -18.453 -5.496 1 88.12 20 GLY B N 1
ATOM 1076 C CA . GLY B 1 20 ? 6.027 -17.266 -4.754 1 88.12 20 GLY B CA 1
ATOM 1077 C C . GLY B 1 20 ? 6.742 -16.016 -5.211 1 88.12 20 GLY B C 1
ATOM 1078 O O . GLY B 1 20 ? 7.027 -15.133 -4.398 1 88.12 20 GLY B O 1
ATOM 1079 N N . THR B 1 21 ? 7.297 -16.078 -6.414 1 91.19 21 THR B N 1
ATOM 1080 C CA . THR B 1 21 ? 7.992 -14.922 -6.965 1 91.19 21 THR B CA 1
ATOM 1081 C C . THR B 1 21 ? 7.18 -14.289 -8.086 1 91.19 21 THR B C 1
ATOM 1083 O O . THR B 1 21 ? 6.477 -14.984 -8.82 1 91.19 21 THR B O 1
ATOM 1086 N N . ALA B 1 22 ? 7.211 -12.984 -8.164 1 95.88 22 ALA B N 1
ATOM 1087 C CA . ALA B 1 22 ? 6.574 -12.227 -9.234 1 95.88 22 ALA B CA 1
ATOM 1088 C C . ALA B 1 22 ? 7.281 -10.891 -9.453 1 95.88 22 ALA B C 1
ATOM 1090 O O . ALA B 1 22 ? 8.055 -10.445 -8.602 1 95.88 22 ALA B O 1
ATOM 1091 N N . ALA B 1 23 ? 7.188 -10.375 -10.648 1 97.25 23 ALA B N 1
ATOM 1092 C CA . ALA B 1 23 ? 7.758 -9.07 -10.984 1 97.25 23 ALA B CA 1
ATOM 1093 C C . ALA B 1 23 ? 6.719 -8.164 -11.633 1 97.25 23 ALA B C 1
ATOM 1095 O O . ALA B 1 23 ? 5.746 -8.648 -12.219 1 97.25 23 ALA B O 1
ATOM 1096 N N . VAL B 1 24 ? 6.922 -6.875 -11.43 1 97.81 24 VAL B N 1
ATOM 1097 C CA . VAL B 1 24 ? 6.039 -5.875 -12.023 1 97.81 24 VAL B CA 1
ATOM 1098 C C . VAL B 1 24 ? 6.84 -4.621 -12.367 1 97.81 24 VAL B C 1
ATOM 1100 O O . VAL B 1 24 ? 7.746 -4.23 -11.625 1 97.81 24 VAL B O 1
ATOM 1103 N N . LEU B 1 25 ? 6.559 -4.066 -13.547 1 97.88 25 LEU B N 1
ATOM 1104 C CA . LEU B 1 25 ? 7.129 -2.777 -13.914 1 97.88 25 LEU B CA 1
ATOM 1105 C C . LEU B 1 25 ? 6.371 -1.636 -13.25 1 97.88 25 LEU B C 1
ATOM 1107 O O . LEU B 1 25 ? 5.145 -1.552 -13.359 1 97.88 25 LEU B O 1
ATOM 1111 N N . VAL B 1 26 ? 7.094 -0.865 -12.461 1 97 26 VAL B N 1
ATOM 1112 C CA . VAL B 1 26 ? 6.551 0.406 -11.992 1 97 26 VAL B CA 1
ATOM 1113 C C . VAL B 1 26 ? 6.703 1.465 -13.086 1 97 26 VAL B C 1
ATOM 1115 O O . VAL B 1 26 ? 7.723 2.15 -13.156 1 97 26 VAL B O 1
ATOM 1118 N N . ALA B 1 27 ? 5.648 1.604 -13.859 1 95.31 27 ALA B N 1
ATOM 1119 C CA . ALA B 1 27 ? 5.723 2.439 -15.055 1 95.31 27 ALA B CA 1
ATOM 1120 C C . ALA B 1 27 ? 5.785 3.918 -14.688 1 95.31 27 ALA B C 1
ATOM 1122 O O . ALA B 1 27 ? 5.242 4.332 -13.656 1 95.31 27 ALA B O 1
ATOM 1123 N N . ALA B 1 28 ? 6.434 4.656 -15.555 1 91.19 28 ALA B N 1
ATOM 1124 C CA . ALA B 1 28 ? 6.562 6.094 -15.328 1 91.19 28 ALA B CA 1
ATOM 1125 C C . ALA B 1 28 ? 5.207 6.785 -15.383 1 91.19 28 ALA B C 1
ATOM 1127 O O . ALA B 1 28 ? 5.027 7.867 -14.82 1 91.19 28 ALA B O 1
ATOM 1128 N N . ASP B 1 29 ? 4.207 6.172 -16.078 1 90.31 29 ASP B N 1
ATOM 1129 C CA . ASP B 1 29 ? 2.893 6.789 -16.234 1 90.31 29 ASP B CA 1
ATOM 1130 C C . ASP B 1 29 ? 1.9 6.234 -15.219 1 90.31 29 ASP B C 1
ATOM 1132 O O . ASP B 1 29 ? 0.688 6.395 -15.375 1 90.31 29 ASP B O 1
ATOM 1136 N N . GLU B 1 30 ? 2.475 5.477 -14.172 1 92.25 30 GLU B N 1
ATOM 1137 C CA . GLU B 1 30 ? 1.62 5.098 -13.055 1 92.25 30 GLU B CA 1
ATOM 1138 C C . GLU B 1 30 ? 0.838 6.297 -12.523 1 92.25 30 GLU B C 1
ATOM 1140 O O . GLU B 1 30 ? 1.398 7.383 -12.352 1 92.25 30 GLU B O 1
ATOM 1145 N N . PRO B 1 31 ? -0.559 6.129 -12.312 1 89.25 31 PRO B N 1
ATOM 1146 C CA . PRO B 1 31 ? -1.421 7.246 -11.922 1 89.25 31 PRO B C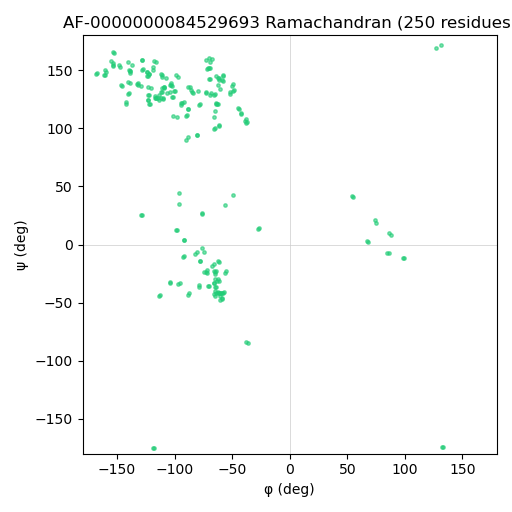A 1
ATOM 1147 C C . PRO B 1 31 ? -0.936 7.949 -10.656 1 89.25 31 PRO B C 1
ATOM 1149 O O . PRO B 1 31 ? -1.251 9.125 -10.438 1 89.25 31 PRO B O 1
ATOM 1152 N N . VAL B 1 32 ? -0.152 7.238 -9.828 1 91 32 VAL B N 1
ATOM 1153 C CA . VAL B 1 32 ? 0.281 7.816 -8.562 1 91 32 VAL B CA 1
ATOM 1154 C C . VAL B 1 32 ? 1.341 8.883 -8.812 1 91 32 VAL B C 1
ATOM 1156 O O . VAL B 1 32 ? 1.591 9.734 -7.957 1 91 32 VAL B O 1
ATOM 1159 N N . PHE B 1 33 ? 2.045 8.82 -9.945 1 89.69 33 PHE B N 1
ATOM 1160 C CA . PHE B 1 33 ? 3.074 9.797 -10.273 1 89.69 33 PHE B CA 1
ATOM 1161 C C . PHE B 1 33 ? 2.461 11.016 -10.945 1 89.69 33 PHE B C 1
ATOM 1163 O O . PHE B 1 33 ? 1.593 10.891 -11.812 1 89.69 33 PHE B O 1
ATOM 1170 N N . PRO B 1 34 ? 2.926 12.141 -10.406 1 76.88 34 PRO B N 1
ATOM 1171 C CA . PRO B 1 34 ? 2.455 13.359 -11.078 1 76.88 34 PRO B CA 1
ATOM 1172 C C . PRO B 1 34 ? 2.984 13.484 -12.508 1 76.88 34 PRO B C 1
ATOM 1174 O O . PRO B 1 34 ? 4.035 12.922 -12.828 1 76.88 34 PRO B O 1
ATOM 1177 N N . GLY B 1 35 ? 2.074 13.711 -13.43 1 65.5 35 GLY B N 1
ATOM 1178 C CA . GLY B 1 35 ? 2.541 13.984 -14.773 1 65.5 35 GLY B CA 1
ATOM 1179 C C . GLY B 1 35 ? 3.826 14.789 -14.812 1 65.5 35 GLY B C 1
ATOM 1180 O O . GLY B 1 35 ? 4.875 14.281 -15.219 1 65.5 35 GLY B O 1
ATOM 1181 N N . HIS B 1 36 ? 3.918 16.109 -14.742 1 62.44 36 HIS B N 1
ATOM 1182 C CA . HIS B 1 36 ? 5.078 16.969 -14.945 1 62.44 36 HIS B CA 1
ATOM 1183 C C . HIS B 1 36 ? 5.742 17.312 -13.617 1 62.44 36 HIS B C 1
ATOM 1185 O O . HIS B 1 36 ? 5.199 18.094 -12.828 1 62.44 36 HIS B O 1
ATOM 1191 N N . TYR B 1 37 ? 5.953 16.453 -12.711 1 58.88 37 TYR B N 1
ATOM 1192 C CA . TYR B 1 37 ? 6.535 16.984 -11.484 1 58.88 37 TYR B CA 1
ATOM 1193 C C . TYR B 1 37 ? 8.055 17.094 -11.602 1 58.88 37 TYR B C 1
ATOM 1195 O O . TYR B 1 37 ? 8.711 16.156 -12.078 1 58.88 37 TYR B O 1
ATOM 1203 N N . PRO B 1 38 ? 8.523 18.359 -11.219 1 59.31 38 PRO B N 1
ATOM 1204 C CA . PRO B 1 38 ? 9.969 18.547 -11.062 1 59.31 38 PRO B CA 1
ATOM 1205 C C . PRO B 1 38 ? 10.547 17.734 -9.914 1 59.31 38 PRO B C 1
ATOM 1207 O O . PRO B 1 38 ? 9.93 17.625 -8.852 1 59.31 38 PRO B O 1
ATOM 1210 N N . GLY B 1 39 ? 11.328 16.703 -10.156 1 68 39 GLY B N 1
ATOM 1211 C CA . GLY B 1 39 ? 12.016 15.844 -9.203 1 68 39 GLY B CA 1
ATOM 1212 C C . GLY B 1 39 ? 11.812 14.367 -9.477 1 68 39 GLY B C 1
ATOM 1213 O O . GLY B 1 39 ? 11.297 13.992 -10.531 1 68 39 GLY B O 1
ATOM 1214 N N . PHE B 1 40 ? 12.516 13.656 -8.773 1 73.81 40 PHE B N 1
ATOM 1215 C CA . PHE B 1 40 ? 12.461 12.203 -8.906 1 73.81 40 PHE B CA 1
ATOM 1216 C C . PHE B 1 40 ? 11.414 11.617 -7.969 1 73.81 40 PHE B C 1
ATOM 1218 O O . PHE B 1 40 ? 11.695 11.367 -6.793 1 73.81 40 PHE B O 1
ATOM 1225 N N . PRO B 1 41 ? 10.188 11.508 -8.5 1 88.06 41 PRO B N 1
ATOM 1226 C CA . PRO B 1 41 ? 9.148 10.969 -7.629 1 88.06 41 PRO B CA 1
ATOM 1227 C C . PRO B 1 41 ? 9.484 9.57 -7.102 1 88.06 41 PRO B C 1
ATOM 1229 O O . PRO B 1 41 ? 10.164 8.805 -7.781 1 88.06 41 PRO B O 1
ATOM 1232 N N . ILE B 1 42 ? 9.164 9.328 -5.879 1 93.06 42 ILE B N 1
ATOM 1233 C CA . ILE B 1 42 ? 9.32 8.031 -5.234 1 93.06 42 ILE B CA 1
ATOM 1234 C C . ILE B 1 42 ? 7.98 7.305 -5.207 1 93.06 42 ILE B C 1
ATOM 1236 O O . ILE B 1 42 ? 6.945 7.91 -4.922 1 93.06 42 ILE B O 1
ATOM 1240 N N . PHE B 1 43 ? 7.996 6.074 -5.605 1 95.94 43 PHE B N 1
ATOM 1241 C CA . PHE B 1 43 ? 6.828 5.211 -5.5 1 95.94 43 PHE B CA 1
ATOM 1242 C C . PHE B 1 43 ? 6.449 4.984 -4.043 1 95.94 43 PHE B C 1
ATOM 1244 O O . PHE B 1 43 ? 7.27 4.516 -3.248 1 95.94 43 PHE B O 1
ATOM 1251 N N . PRO B 1 44 ? 5.242 5.34 -3.602 1 96.69 44 PRO B N 1
ATOM 1252 C CA . PRO B 1 44 ? 4.883 5.289 -2.184 1 96.69 44 PRO B CA 1
ATOM 1253 C C . PRO B 1 44 ? 5.047 3.893 -1.586 1 96.69 44 PRO B C 1
ATOM 1255 O O . PRO B 1 44 ? 4.742 2.895 -2.246 1 96.69 44 PRO B O 1
ATOM 1258 N N . GLY B 1 45 ? 5.426 3.82 -0.354 1 98 45 GLY B N 1
ATOM 1259 C CA . GLY B 1 45 ? 5.633 2.559 0.338 1 98 45 GLY B CA 1
ATOM 1260 C C . GLY B 1 45 ? 4.395 1.686 0.369 1 98 45 GLY B C 1
ATOM 1261 O O . GLY B 1 45 ? 4.48 0.467 0.206 1 98 45 GLY B O 1
ATOM 1262 N N . VAL B 1 46 ? 3.248 2.289 0.612 1 98.5 46 VAL B N 1
ATOM 1263 C CA . VAL B 1 46 ? 2.004 1.53 0.686 1 98.5 46 VAL B CA 1
ATOM 1264 C C . VAL B 1 46 ? 1.721 0.871 -0.662 1 98.5 46 VAL B C 1
ATOM 1266 O O . VAL B 1 46 ? 1.069 -0.174 -0.725 1 98.5 46 VAL B O 1
ATOM 1269 N N . CYS B 1 47 ? 2.166 1.485 -1.803 1 98.25 47 CYS B N 1
ATOM 1270 C CA . CYS B 1 47 ? 2.01 0.871 -3.115 1 98.25 47 CYS B CA 1
ATOM 1271 C C . CYS B 1 47 ? 2.922 -0.34 -3.264 1 98.25 47 CYS B C 1
ATOM 1273 O O . CYS B 1 47 ? 2.549 -1.331 -3.895 1 98.25 47 CYS B O 1
ATOM 1275 N N . VAL B 1 48 ? 4.137 -0.275 -2.668 1 98.75 48 VAL B N 1
ATOM 1276 C CA . VAL B 1 48 ? 5.012 -1.441 -2.646 1 98.75 48 VAL B CA 1
ATOM 1277 C C . VAL B 1 48 ? 4.332 -2.584 -1.894 1 98.75 48 VAL B C 1
ATOM 1279 O O . VAL B 1 48 ? 4.312 -3.723 -2.369 1 98.75 48 VAL B O 1
ATOM 1282 N N . VAL B 1 49 ? 3.689 -2.277 -0.79 1 98.81 49 VAL B N 1
ATOM 1283 C CA . VAL B 1 49 ? 2.973 -3.266 0.009 1 98.81 49 VAL B CA 1
ATOM 1284 C C . VAL B 1 49 ? 1.839 -3.871 -0.816 1 98.81 49 VAL B C 1
ATOM 1286 O O . VAL B 1 49 ? 1.595 -5.078 -0.753 1 98.81 49 VAL B O 1
ATOM 1289 N N . GLU B 1 50 ? 1.114 -3.021 -1.574 1 98.56 50 GLU B N 1
ATOM 1290 C CA . GLU B 1 50 ? 0.035 -3.496 -2.436 1 98.56 50 GLU B CA 1
ATOM 1291 C C . GLU B 1 50 ? 0.547 -4.516 -3.451 1 98.56 50 GLU B C 1
ATOM 1293 O O . GLU B 1 50 ? -0.106 -5.531 -3.703 1 98.56 50 GLU B O 1
ATOM 1298 N N . HIS B 1 51 ? 1.729 -4.258 -4.039 1 98.38 51 HIS B N 1
ATOM 1299 C CA . HIS B 1 51 ? 2.262 -5.219 -5 1 98.38 51 HIS B CA 1
ATOM 1300 C C . HIS B 1 51 ? 2.611 -6.539 -4.32 1 98.38 51 HIS B C 1
ATOM 1302 O O . HIS B 1 51 ? 2.48 -7.609 -4.926 1 98.38 51 HIS B O 1
ATOM 1308 N N . VAL B 1 52 ? 3.045 -6.531 -3.064 1 98.38 52 VAL B N 1
ATOM 1309 C CA . VAL B 1 52 ? 3.271 -7.762 -2.309 1 98.38 52 VAL B CA 1
ATOM 1310 C C . VAL B 1 52 ? 1.943 -8.477 -2.08 1 98.38 52 VAL B C 1
ATOM 1312 O O . VAL B 1 52 ? 1.843 -9.688 -2.285 1 98.38 52 VAL B O 1
ATOM 1315 N N . HIS B 1 53 ? 0.908 -7.703 -1.737 1 97.94 53 HIS B N 1
ATOM 1316 C CA . HIS B 1 53 ? -0.431 -8.25 -1.538 1 97.94 53 HIS B CA 1
ATOM 1317 C C . HIS B 1 53 ? -0.951 -8.914 -2.807 1 97.94 53 HIS B C 1
ATOM 1319 O O . HIS B 1 53 ? -1.447 -10.039 -2.764 1 97.94 53 HIS B O 1
ATOM 1325 N N . LEU B 1 54 ? -0.816 -8.211 -3.918 1 96.62 54 LEU B N 1
ATOM 1326 C CA . LEU B 1 54 ? -1.289 -8.734 -5.191 1 96.62 54 LEU B CA 1
ATOM 1327 C C . LEU B 1 54 ? -0.514 -9.992 -5.582 1 96.62 54 LEU B C 1
ATOM 1329 O O . LEU B 1 54 ? -1.08 -10.922 -6.16 1 96.62 54 LEU B O 1
ATOM 1333 N N . THR B 1 55 ? 0.819 -10.008 -5.258 1 96.38 55 THR B N 1
ATOM 1334 C CA . THR B 1 55 ? 1.61 -11.211 -5.504 1 96.38 55 THR B CA 1
ATOM 1335 C C . THR B 1 55 ? 1.126 -12.367 -4.633 1 96.38 55 THR B C 1
ATOM 1337 O O . THR B 1 55 ? 1.027 -13.5 -5.102 1 96.38 55 THR B O 1
ATOM 1340 N N . ALA B 1 56 ? 0.774 -12.109 -3.375 1 95.88 56 ALA B N 1
ATOM 1341 C CA . ALA B 1 56 ? 0.225 -13.125 -2.486 1 95.88 56 ALA B CA 1
ATOM 1342 C C . ALA B 1 56 ? -1.078 -13.695 -3.043 1 95.88 56 ALA B C 1
ATOM 1344 O O . ALA B 1 56 ? -1.269 -14.914 -3.076 1 95.88 56 ALA B O 1
ATOM 1345 N N . LEU B 1 57 ? -1.961 -12.773 -3.543 1 94.06 57 LEU B N 1
ATOM 1346 C CA . LEU B 1 57 ? -3.236 -13.211 -4.102 1 94.06 57 LEU B CA 1
ATOM 1347 C C . LEU B 1 57 ? -3.02 -14.086 -5.328 1 94.06 57 LEU B C 1
ATOM 1349 O O . LEU B 1 57 ? -3.789 -15.023 -5.57 1 94.06 57 LEU B O 1
ATOM 1353 N N . ALA B 1 58 ? -1.923 -13.812 -6.078 1 92.38 58 ALA B N 1
ATOM 1354 C CA . ALA B 1 58 ? -1.632 -14.562 -7.301 1 92.38 58 ALA B CA 1
ATOM 1355 C C . ALA B 1 58 ? -1.027 -15.93 -6.977 1 92.38 58 ALA B C 1
ATOM 1357 O O . ALA B 1 58 ? -0.969 -16.812 -7.84 1 92.38 58 ALA B O 1
ATOM 1358 N N . THR B 1 59 ? -0.615 -16.094 -5.75 1 92.38 59 THR B N 1
ATOM 1359 C CA . THR B 1 59 ? 0.085 -17.328 -5.41 1 92.38 59 THR B CA 1
ATOM 1360 C C . THR B 1 59 ? -0.536 -17.969 -4.176 1 92.38 59 THR B C 1
ATOM 1362 O O . THR B 1 59 ? 0.16 -18.625 -3.391 1 92.38 59 THR B O 1
ATOM 1365 N N . LEU B 1 60 ? -1.672 -17.719 -3.949 1 92.19 60 LEU B N 1
ATOM 1366 C CA . LEU B 1 60 ? -2.371 -18.25 -2.783 1 92.19 60 LEU B CA 1
ATOM 1367 C C . LEU B 1 60 ? -2.16 -19.75 -2.656 1 92.19 60 LEU B C 1
ATOM 1369 O O . LEU B 1 60 ? -2.273 -20.484 -3.641 1 92.19 60 LEU B O 1
ATOM 1373 N N . PRO B 1 61 ? -1.939 -20.234 -1.434 1 92 61 PRO B N 1
ATOM 1374 C CA . PRO B 1 61 ? -1.793 -21.672 -1.23 1 92 61 PRO B CA 1
ATOM 1375 C C . PRO B 1 61 ? -3.121 -22.422 -1.32 1 92 61 PRO B C 1
ATOM 1377 O O . PRO B 1 61 ? -3.139 -23.641 -1.53 1 92 61 PRO B O 1
ATOM 1380 N N . LYS B 1 62 ? -4.211 -21.734 -1.079 1 91.62 62 LYS B N 1
ATOM 1381 C CA . LYS B 1 62 ? -5.566 -22.25 -1.218 1 91.62 62 LYS B CA 1
ATOM 1382 C C . LYS B 1 62 ? -6.559 -21.125 -1.507 1 91.62 62 LYS B C 1
ATOM 1384 O O . LYS B 1 62 ? -6.316 -19.969 -1.152 1 91.62 62 LYS B O 1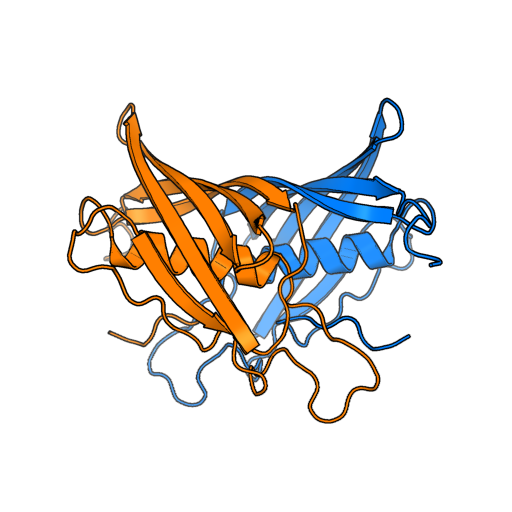
ATOM 1389 N N . PRO B 1 63 ? -7.695 -21.453 -2.115 1 91.56 63 PRO B N 1
ATOM 1390 C CA . PRO B 1 63 ? -8.695 -20.422 -2.416 1 91.56 63 PRO B CA 1
ATOM 1391 C C . PRO B 1 63 ? -9.391 -19.891 -1.165 1 91.56 63 PRO B C 1
ATOM 1393 O O . PRO B 1 63 ? -9.328 -20.516 -0.106 1 91.56 63 PRO B O 1
ATOM 1396 N N . GLY B 1 64 ? -10.023 -18.703 -1.221 1 92.12 64 GLY B N 1
ATOM 1397 C CA . GLY B 1 64 ? -10.914 -18.188 -0.193 1 92.12 64 GLY B CA 1
ATOM 1398 C C . GLY B 1 64 ? -10.188 -17.453 0.913 1 92.12 64 GLY B C 1
ATOM 1399 O O . GLY B 1 64 ? -10.75 -17.203 1.979 1 92.12 64 GLY B O 1
ATOM 1400 N N . LEU B 1 65 ? -8.906 -17.203 0.694 1 94.12 65 LEU B N 1
ATOM 1401 C CA . LEU B 1 65 ? -8.141 -16.453 1.674 1 94.12 65 LEU B CA 1
ATOM 1402 C C . LEU B 1 65 ? -8.234 -14.953 1.396 1 94.12 65 LEU B C 1
ATOM 1404 O O . LEU B 1 65 ? -8.18 -14.531 0.239 1 94.12 65 LEU B O 1
ATOM 1408 N N . ARG B 1 66 ? -8.453 -14.188 2.525 1 94 66 ARG B N 1
ATOM 1409 C CA . ARG B 1 66 ? -8.492 -12.727 2.443 1 94 66 ARG B CA 1
ATOM 1410 C C . ARG B 1 66 ? -7.48 -12.102 3.395 1 94 66 ARG B C 1
ATOM 1412 O O . ARG B 1 66 ? -7.16 -12.672 4.438 1 94 66 ARG B O 1
ATOM 1419 N N . LEU B 1 67 ? -6.988 -10.984 2.99 1 96.88 67 LEU B N 1
ATOM 1420 C CA . LEU B 1 67 ? -6.043 -10.242 3.82 1 96.88 67 LEU B CA 1
ATOM 1421 C C . LEU B 1 67 ? -6.695 -9.805 5.125 1 96.88 67 LEU B C 1
ATOM 1423 O O . LEU B 1 67 ? -7.691 -9.078 5.113 1 96.88 67 LEU B O 1
ATOM 1427 N N . ALA B 1 68 ? -6.113 -10.258 6.234 1 97.31 68 ALA B N 1
ATOM 1428 C CA . ALA B 1 68 ? -6.637 -9.922 7.555 1 97.31 68 ALA B CA 1
ATOM 1429 C C . ALA B 1 68 ? -5.773 -8.859 8.227 1 97.31 68 ALA B C 1
ATOM 1431 O O . ALA B 1 68 ? -6.281 -8.016 8.977 1 97.31 68 ALA B O 1
ATOM 1432 N N . ALA B 1 69 ? -4.434 -8.922 7.926 1 98.62 69 ALA B N 1
ATOM 1433 C CA . ALA B 1 69 ? -3.535 -8.023 8.648 1 98.62 69 ALA B CA 1
ATOM 1434 C C . ALA B 1 69 ? -2.213 -7.855 7.898 1 98.62 69 ALA B C 1
ATOM 1436 O O . ALA B 1 69 ? -1.777 -8.766 7.188 1 98.62 69 ALA B O 1
ATOM 1437 N N . ILE B 1 70 ? -1.648 -6.676 7.988 1 98.88 70 ILE B N 1
ATOM 1438 C CA . ILE B 1 70 ? -0.216 -6.477 7.801 1 98.88 70 ILE B CA 1
ATOM 1439 C C . ILE B 1 70 ? 0.507 -6.625 9.133 1 98.88 70 ILE B C 1
ATOM 1441 O O . ILE B 1 70 ? 0.407 -5.754 10.008 1 98.88 70 ILE B O 1
ATOM 1445 N N . GLU B 1 71 ? 1.29 -7.684 9.242 1 98.75 71 GLU B N 1
ATOM 1446 C CA . GLU B 1 71 ? 1.94 -7.953 10.523 1 98.75 71 GLU B CA 1
ATOM 1447 C C . GLU B 1 71 ? 3.17 -7.066 10.719 1 98.75 71 GLU B C 1
ATOM 1449 O O . GLU B 1 71 ? 3.498 -6.688 11.844 1 98.75 71 GLU B O 1
ATOM 1454 N N . SER B 1 72 ? 3.852 -6.84 9.586 1 98.81 72 SER B N 1
ATOM 1455 C CA . SER B 1 72 ? 4.965 -5.895 9.633 1 98.81 72 SER B CA 1
ATOM 1456 C C . SER B 1 72 ? 5.426 -5.516 8.234 1 98.81 72 SER B C 1
ATOM 1458 O O . SER B 1 72 ? 5.312 -6.309 7.297 1 98.81 72 SER B O 1
ATOM 1460 N N . THR B 1 73 ? 5.895 -4.289 8.094 1 98.88 73 THR B N 1
ATOM 1461 C CA . THR B 1 73 ? 6.609 -3.826 6.906 1 98.88 73 THR B CA 1
ATOM 1462 C C . THR B 1 73 ? 7.773 -2.916 7.297 1 98.88 73 THR B C 1
ATOM 1464 O O . THR B 1 73 ? 7.605 -2.002 8.109 1 98.88 73 THR B O 1
ATOM 1467 N N . ARG B 1 74 ? 8.961 -3.191 6.77 1 98.88 74 ARG B N 1
ATOM 1468 C CA . ARG B 1 74 ? 10.102 -2.283 6.832 1 98.88 74 ARG B CA 1
ATOM 1469 C C . ARG B 1 74 ? 10.414 -1.7 5.461 1 98.88 74 ARG B C 1
ATOM 1471 O O . ARG B 1 74 ? 10.5 -2.434 4.473 1 98.88 74 ARG B O 1
ATOM 1478 N N . PHE B 1 75 ? 10.453 -0.375 5.457 1 98.62 75 PHE B N 1
ATOM 1479 C CA . PHE B 1 75 ? 10.836 0.309 4.227 1 98.62 75 PHE B CA 1
ATOM 1480 C C . PHE B 1 75 ? 12.328 0.598 4.203 1 98.62 75 PHE B C 1
ATOM 1482 O O . PHE B 1 75 ? 12.844 1.312 5.066 1 98.62 75 PHE B O 1
ATOM 1489 N N . LEU B 1 76 ? 13.062 0.076 3.146 1 98.25 76 LEU B N 1
ATOM 1490 C CA . LEU B 1 76 ? 14.523 -0.003 3.186 1 98.25 76 LEU B CA 1
ATOM 1491 C C . LEU B 1 76 ? 15.141 0.938 2.16 1 98.25 76 LEU B C 1
ATOM 1493 O O . LEU B 1 76 ? 16.156 1.581 2.438 1 98.25 76 LEU B O 1
ATOM 1497 N N . SER B 1 77 ? 14.648 1.021 0.925 1 97.56 77 SER B N 1
ATOM 1498 C CA . SER B 1 77 ? 15.156 1.893 -0.13 1 97.56 77 SER B CA 1
ATOM 1499 C C . SER B 1 77 ? 14.039 2.34 -1.062 1 97.56 77 SER B C 1
ATOM 1501 O O . SER B 1 77 ? 13 1.679 -1.156 1 97.56 77 SER B O 1
ATOM 1503 N N . PRO B 1 78 ? 14.203 3.475 -1.702 1 95.88 78 PRO B N 1
ATOM 1504 C CA . PRO B 1 78 ? 13.148 3.996 -2.572 1 95.88 78 PRO B CA 1
ATOM 1505 C C . PRO B 1 78 ? 12.977 3.174 -3.848 1 95.88 78 PRO B C 1
ATOM 1507 O O . PRO B 1 78 ? 13.898 2.469 -4.262 1 95.88 78 PRO B O 1
ATOM 1510 N N . VAL B 1 79 ? 11.742 3.205 -4.363 1 97.06 79 VAL B N 1
ATOM 1511 C CA . VAL B 1 79 ? 11.398 2.701 -5.691 1 97.06 79 VAL B CA 1
ATOM 1512 C C . VAL B 1 79 ? 11.039 3.867 -6.605 1 97.06 79 VAL B C 1
ATOM 1514 O O . VAL B 1 79 ? 10.305 4.773 -6.207 1 97.06 79 VAL B O 1
ATOM 1517 N N . PHE B 1 80 ? 11.594 3.836 -7.852 1 94.56 80 PHE B N 1
ATOM 1518 C CA . PHE B 1 80 ? 11.43 4.961 -8.766 1 94.56 80 PHE B CA 1
ATOM 1519 C C . PHE B 1 80 ? 10.648 4.543 -10.008 1 94.56 80 PHE B C 1
ATOM 1521 O O . PHE B 1 80 ? 10.539 3.352 -10.305 1 94.56 80 PHE B O 1
ATOM 1528 N N . PRO B 1 81 ? 10.008 5.664 -10.68 1 93.94 81 PRO B N 1
ATOM 1529 C CA . PRO B 1 81 ? 9.406 5.359 -11.984 1 93.94 81 PRO B CA 1
ATOM 1530 C C . PRO B 1 81 ? 10.375 4.648 -12.93 1 93.94 81 PRO B C 1
ATOM 1532 O O . PRO B 1 81 ? 11.539 5.055 -13.047 1 93.94 81 PRO B O 1
ATOM 1535 N N . GLY B 1 82 ? 9.906 3.566 -13.516 1 94.75 82 GLY B N 1
ATOM 1536 C CA . GLY B 1 82 ? 10.742 2.822 -14.445 1 94.75 82 GLY B CA 1
ATOM 1537 C C . GLY B 1 82 ? 11.406 1.612 -13.812 1 94.75 82 GLY B C 1
ATOM 1538 O O . GLY B 1 82 ? 11.93 0.75 -14.523 1 94.75 82 GLY B O 1
ATOM 1539 N N . ASP B 1 83 ? 11.367 1.501 -12.492 1 97.12 83 ASP B N 1
ATOM 1540 C CA . ASP B 1 83 ? 11.969 0.354 -11.82 1 97.12 83 ASP B CA 1
ATOM 1541 C C . ASP B 1 83 ? 11.18 -0.922 -12.094 1 97.12 83 ASP B C 1
ATOM 1543 O O . ASP B 1 83 ? 9.953 -0.886 -12.203 1 97.12 83 ASP B O 1
ATOM 1547 N N . ARG B 1 84 ? 11.906 -2.002 -12.25 1 98.25 84 ARG B N 1
ATOM 1548 C CA . ARG B 1 84 ? 11.305 -3.328 -12.148 1 98.25 84 ARG B CA 1
ATOM 1549 C C . ARG B 1 84 ? 11.312 -3.824 -10.711 1 98.25 84 ARG B C 1
ATOM 1551 O O . ARG B 1 84 ? 12.375 -4.004 -10.117 1 98.25 84 ARG B O 1
ATOM 1558 N N . LEU B 1 85 ? 10.117 -4.031 -10.148 1 98.56 85 LEU B N 1
ATOM 1559 C CA . LEU B 1 85 ? 9.961 -4.508 -8.781 1 98.56 85 LEU B CA 1
ATOM 1560 C C . LEU B 1 85 ? 9.805 -6.023 -8.742 1 98.56 85 LEU B C 1
ATOM 1562 O O . LEU B 1 85 ? 8.891 -6.578 -9.359 1 98.56 85 LEU B O 1
ATOM 1566 N N . GLU B 1 86 ? 10.75 -6.625 -8.047 1 98.06 86 GLU B N 1
ATOM 1567 C CA . GLU B 1 86 ? 10.695 -8.07 -7.855 1 98.06 86 GLU B CA 1
ATOM 1568 C C . GLU B 1 86 ? 10.242 -8.422 -6.441 1 98.06 86 GLU B C 1
ATOM 1570 O O . GLU B 1 86 ? 10.773 -7.887 -5.465 1 98.06 86 GLU B O 1
ATOM 1575 N N . VAL B 1 87 ? 9.273 -9.328 -6.34 1 98 87 VAL B N 1
ATOM 1576 C CA . VAL B 1 87 ? 8.75 -9.789 -5.059 1 98 87 VAL B CA 1
ATOM 1577 C C . VAL B 1 87 ? 9.023 -11.281 -4.891 1 98 87 VAL B C 1
ATOM 1579 O O . VAL B 1 87 ? 8.711 -12.078 -5.777 1 98 87 VAL B O 1
ATOM 1582 N N . GLU B 1 88 ? 9.625 -11.617 -3.857 1 97.12 88 GLU B N 1
ATOM 1583 C CA . GLU B 1 88 ? 9.797 -13 -3.414 1 97.12 88 GLU B CA 1
ATOM 1584 C C . GLU B 1 88 ? 9.039 -13.258 -2.115 1 97.12 88 GLU B C 1
ATOM 1586 O O . GLU B 1 88 ? 9.203 -12.523 -1.139 1 97.12 88 GLU B O 1
ATOM 1591 N N . LEU B 1 89 ? 8.25 -14.297 -2.117 1 96.62 89 LEU B N 1
ATOM 1592 C CA . LEU B 1 89 ? 7.48 -14.539 -0.901 1 96.62 89 LEU B CA 1
ATOM 1593 C C . LEU B 1 89 ? 7.414 -16.031 -0.591 1 96.62 89 LEU B C 1
ATOM 1595 O O . LEU B 1 89 ? 7.602 -16.859 -1.481 1 96.62 89 LEU B O 1
ATOM 1599 N N . ALA B 1 90 ? 7.184 -16.391 0.646 1 96.31 90 ALA B N 1
ATOM 1600 C CA . ALA B 1 90 ? 6.984 -17.734 1.185 1 96.31 90 ALA B CA 1
ATOM 1601 C C . ALA B 1 90 ? 5.754 -17.781 2.086 1 96.31 90 ALA B C 1
ATOM 1603 O O . ALA B 1 90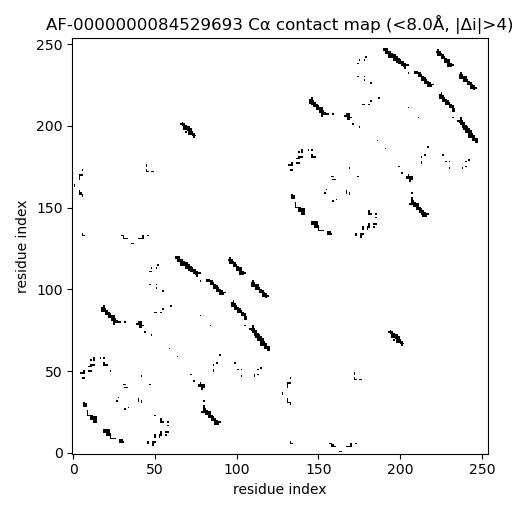 ? 5.523 -16.875 2.885 1 96.31 90 ALA B O 1
ATOM 1604 N N . TRP B 1 91 ? 5.09 -18.812 1.901 1 96 91 TRP B N 1
ATOM 1605 C CA . TRP B 1 91 ? 3.881 -19.031 2.689 1 96 91 TRP B CA 1
ATOM 1606 C C . TRP B 1 91 ? 4.16 -19.969 3.867 1 96 91 TRP B C 1
ATOM 1608 O O . TRP B 1 91 ? 4.977 -20.891 3.758 1 96 91 TRP B O 1
ATOM 1618 N N . GLN B 1 92 ? 3.479 -19.688 4.906 1 95.81 92 GLN B N 1
ATOM 1619 C CA . GLN B 1 92 ? 3.461 -20.562 6.074 1 95.81 92 GLN B CA 1
ATOM 1620 C C . GLN B 1 92 ? 2.061 -20.641 6.676 1 95.81 92 GLN B C 1
ATOM 1622 O O . GLN B 1 92 ? 1.344 -19.641 6.734 1 95.81 92 GLN B O 1
ATOM 1627 N N . GLU B 1 93 ? 1.758 -21.875 7.074 1 94.62 93 GLU B N 1
ATOM 1628 C CA . GLU B 1 93 ? 0.497 -22.078 7.777 1 94.62 93 GLU B CA 1
ATOM 1629 C C . GLU B 1 93 ? 0.736 -22.453 9.242 1 94.62 93 GLU B C 1
ATOM 1631 O O . GLU B 1 93 ? 1.609 -23.266 9.547 1 94.62 93 GLU B O 1
ATOM 1636 N N . LYS B 1 94 ? -0.032 -21.688 10.125 1 90.31 94 LYS B N 1
ATOM 1637 C CA . LYS B 1 94 ? -0.033 -22.031 11.547 1 90.31 94 LYS B CA 1
ATOM 1638 C C . LYS B 1 94 ? -1.422 -21.844 12.148 1 90.31 94 LYS B C 1
ATOM 1640 O O . LYS B 1 94 ? -1.995 -20.75 12.086 1 90.31 94 LYS B O 1
ATOM 1645 N N . ASP B 1 95 ? -1.994 -22.938 12.75 1 89.31 95 ASP B N 1
ATOM 1646 C CA . ASP B 1 95 ? -3.254 -22.922 13.492 1 89.31 95 ASP B CA 1
ATOM 1647 C C . ASP B 1 95 ? -4.379 -22.328 12.641 1 89.31 95 ASP B C 1
ATOM 1649 O O . ASP B 1 95 ? -5.141 -21.484 13.109 1 89.31 95 ASP B O 1
ATOM 1653 N N . GLY B 1 96 ? -4.426 -22.703 11.328 1 85.12 96 GLY B N 1
ATOM 1654 C CA . GLY B 1 96 ? -5.523 -22.297 10.469 1 85.12 96 GLY B CA 1
ATOM 1655 C C . GLY B 1 96 ? -5.332 -20.906 9.859 1 85.12 96 GLY B C 1
ATOM 1656 O O . GLY B 1 96 ? -6.152 -20.453 9.062 1 85.12 96 GLY B O 1
ATOM 1657 N N . ALA B 1 97 ? -4.316 -20.234 10.297 1 92.12 97 ALA B N 1
ATOM 1658 C CA . ALA B 1 97 ? -3.984 -18.922 9.734 1 92.12 97 ALA B CA 1
ATOM 1659 C C . ALA B 1 97 ? -2.795 -19.016 8.781 1 92.12 97 ALA B C 1
ATOM 1661 O O . ALA B 1 97 ? -1.854 -19.781 9.031 1 92.12 97 ALA B O 1
ATOM 1662 N N . TRP B 1 98 ? -2.947 -18.312 7.688 1 96.38 98 TRP B N 1
ATOM 1663 C CA . TRP B 1 98 ? -1.866 -18.297 6.703 1 96.38 98 TRP B CA 1
ATOM 1664 C C . TRP B 1 98 ? -1.068 -17 6.801 1 96.38 98 TRP B C 1
ATOM 1666 O O . TRP B 1 98 ? -1.643 -15.922 6.965 1 96.38 98 TRP B O 1
ATOM 1676 N N . ARG B 1 99 ? 0.274 -17.156 6.742 1 97.06 99 ARG B N 1
ATOM 1677 C CA . ARG B 1 99 ? 1.185 -16.016 6.746 1 97.06 99 ARG B CA 1
ATOM 1678 C C . ARG B 1 99 ? 2.078 -16.031 5.512 1 97.06 99 ARG B C 1
ATOM 1680 O O . ARG B 1 99 ? 2.477 -17.094 5.035 1 97.06 99 ARG B O 1
ATOM 1687 N N . CYS B 1 100 ? 2.312 -14.812 5.117 1 96.56 100 CYS B N 1
ATOM 1688 C CA . CYS B 1 100 ? 3.215 -14.594 3.994 1 96.56 100 CYS B CA 1
ATOM 1689 C C . CYS B 1 100 ? 4.379 -13.695 4.398 1 96.56 100 CYS B C 1
ATOM 1691 O O . CYS B 1 100 ? 4.176 -12.609 4.934 1 96.56 100 CYS B O 1
ATOM 1693 N N . ARG B 1 101 ? 5.629 -14.242 4.242 1 97.94 101 ARG B N 1
ATOM 1694 C CA . ARG B 1 101 ? 6.84 -13.43 4.359 1 97.94 101 ARG B CA 1
ATOM 1695 C C . ARG B 1 101 ? 7.41 -13.094 2.988 1 97.94 101 ARG B C 1
ATOM 1697 O O . ARG B 1 101 ? 7.66 -13.984 2.176 1 97.94 101 ARG B O 1
ATOM 1704 N N . ALA B 1 102 ? 7.613 -11.781 2.783 1 98.56 102 ALA B N 1
ATOM 1705 C CA . ALA B 1 102 ? 8 -11.359 1.44 1 98.56 102 ALA B CA 1
ATOM 1706 C C . ALA B 1 102 ? 9.078 -10.281 1.494 1 98.56 102 ALA B C 1
ATOM 1708 O O . ALA B 1 102 ? 9.141 -9.508 2.455 1 98.56 102 ALA B O 1
ATOM 1709 N N . VAL B 1 103 ? 9.914 -10.266 0.479 1 98.69 103 VAL B N 1
ATOM 1710 C CA . VAL B 1 103 ? 10.844 -9.172 0.201 1 98.69 103 VAL B CA 1
ATOM 1711 C C . VAL B 1 103 ? 10.594 -8.625 -1.203 1 98.69 103 VAL B C 1
ATOM 1713 O O . VAL B 1 103 ? 10.445 -9.391 -2.156 1 98.69 103 VAL B O 1
ATOM 1716 N N . ALA B 1 104 ? 10.445 -7.32 -1.276 1 98.81 104 ALA B N 1
ATOM 1717 C CA . ALA B 1 104 ? 10.352 -6.609 -2.549 1 98.81 104 ALA B CA 1
ATOM 1718 C C . ALA B 1 104 ? 11.609 -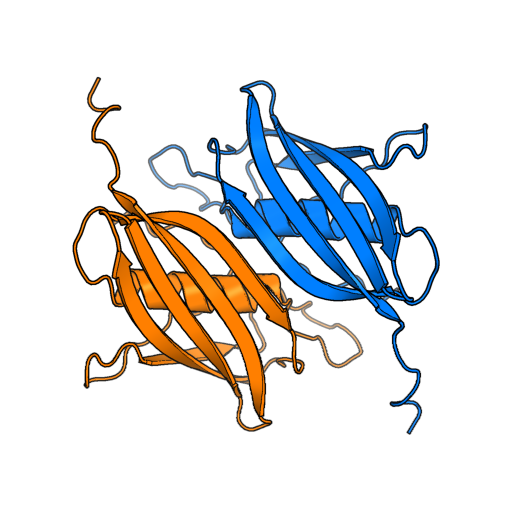5.777 -2.805 1 98.81 104 ALA B C 1
ATOM 1720 O O . ALA B 1 104 ? 12.117 -5.117 -1.898 1 98.81 104 ALA B O 1
ATOM 1721 N N . GLY B 1 105 ? 12.102 -5.859 -4.039 1 98.75 105 GLY B N 1
ATOM 1722 C CA . GLY B 1 105 ? 13.328 -5.137 -4.363 1 98.75 105 GLY B CA 1
ATOM 1723 C C . GLY B 1 105 ? 13.43 -4.773 -5.832 1 98.75 105 GLY B C 1
ATOM 1724 O O . GLY B 1 105 ? 12.602 -5.184 -6.641 1 98.75 105 GLY B O 1
ATOM 1725 N N . THR B 1 106 ? 14.375 -3.871 -6.066 1 98.56 106 THR B N 1
ATOM 1726 C CA . THR B 1 106 ? 14.766 -3.465 -7.414 1 98.56 106 THR B CA 1
ATOM 1727 C C . THR B 1 106 ? 16.234 -3.779 -7.672 1 98.56 106 THR B C 1
ATOM 1729 O O . THR B 1 106 ? 16.891 -4.43 -6.852 1 98.56 106 THR B O 1
ATOM 1732 N N . ALA B 1 107 ? 16.734 -3.34 -8.875 1 97.81 107 ALA B N 1
ATOM 1733 C CA . ALA B 1 107 ? 18.141 -3.549 -9.195 1 97.81 107 ALA B CA 1
ATOM 1734 C C . ALA B 1 107 ? 19.047 -2.816 -8.203 1 97.81 107 ALA B C 1
ATOM 1736 O O . ALA B 1 107 ? 20.219 -3.166 -8.047 1 97.81 107 ALA B O 1
ATOM 1737 N N . ARG B 1 108 ? 18.5 -1.93 -7.449 1 97 108 ARG B N 1
ATOM 1738 C CA . ARG B 1 108 ? 19.281 -1.127 -6.512 1 97 108 ARG B CA 1
ATOM 1739 C C . ARG B 1 108 ? 19.328 -1.775 -5.133 1 97 108 ARG B C 1
ATOM 1741 O O . ARG B 1 108 ? 20.031 -1.306 -4.238 1 97 108 ARG B O 1
ATOM 1748 N N . GLY B 1 109 ? 18.516 -2.809 -4.875 1 98.12 109 GLY B N 1
ATOM 1749 C CA . GLY B 1 109 ? 18.484 -3.469 -3.58 1 98.12 109 GLY B CA 1
ATOM 1750 C C . GLY B 1 109 ? 17.078 -3.695 -3.059 1 98.12 109 GLY B C 1
ATOM 1751 O O . GLY B 1 109 ? 16.109 -3.514 -3.789 1 98.12 109 GLY B O 1
ATOM 1752 N N . GLN B 1 110 ? 17.078 -4.188 -1.8 1 98.69 110 GLN B N 1
ATOM 1753 C CA . GLN B 1 110 ? 15.789 -4.43 -1.167 1 98.69 110 GLN B CA 1
ATOM 1754 C C . GLN B 1 110 ? 15.07 -3.119 -0.864 1 98.69 110 GLN B C 1
ATOM 1756 O O . GLN B 1 110 ? 15.68 -2.168 -0.372 1 98.69 110 GLN B O 1
ATOM 1761 N N . ALA B 1 111 ? 13.82 -3.025 -1.289 1 98.81 111 ALA B N 1
ATOM 1762 C CA . ALA B 1 111 ? 13 -1.835 -1.072 1 98.81 111 ALA B CA 1
ATOM 1763 C C . ALA B 1 111 ? 12.133 -1.984 0.173 1 98.81 111 ALA B C 1
ATOM 1765 O O . ALA B 1 111 ? 11.891 -1.012 0.892 1 98.81 111 ALA B O 1
ATOM 1766 N N . ALA B 1 112 ? 11.664 -3.26 0.494 1 98.88 112 ALA B N 1
ATOM 1767 C CA . ALA B 1 112 ? 10.805 -3.496 1.653 1 98.88 112 ALA B CA 1
ATOM 1768 C C . ALA B 1 112 ? 10.836 -4.965 2.066 1 98.88 112 ALA B C 1
ATOM 1770 O O . ALA B 1 112 ? 11.008 -5.848 1.225 1 98.88 112 ALA B O 1
ATOM 1771 N N . ALA B 1 113 ? 10.656 -5.238 3.309 1 98.94 113 ALA B N 1
ATOM 1772 C CA . ALA B 1 113 ? 10.352 -6.535 3.9 1 98.94 113 ALA B CA 1
ATOM 1773 C C . ALA B 1 113 ? 8.953 -6.539 4.52 1 98.94 113 ALA B C 1
ATOM 1775 O O . ALA B 1 113 ? 8.633 -5.676 5.34 1 98.94 113 ALA B O 1
ATOM 1776 N N . VAL B 1 114 ? 8.148 -7.473 4.137 1 98.88 114 VAL B N 1
ATOM 1777 C CA . VAL B 1 114 ? 6.723 -7.41 4.438 1 98.88 114 VAL B CA 1
ATOM 1778 C C . VAL B 1 114 ? 6.25 -8.75 4.996 1 98.88 114 VAL B C 1
ATOM 1780 O O . VAL B 1 114 ? 6.633 -9.812 4.488 1 98.88 114 VAL B O 1
ATOM 1783 N N . ARG B 1 115 ? 5.43 -8.766 6.012 1 98.81 115 ARG B N 1
ATOM 1784 C CA . ARG B 1 115 ? 4.711 -9.93 6.527 1 98.81 115 ARG B CA 1
ATOM 1785 C C . ARG B 1 115 ? 3.207 -9.68 6.547 1 98.81 115 ARG B C 1
ATOM 1787 O O . ARG B 1 115 ? 2.744 -8.695 7.121 1 98.81 115 ARG B O 1
ATOM 1794 N N . LEU B 1 116 ? 2.475 -10.523 5.922 1 98.56 116 LEU B N 1
ATOM 1795 C CA . LEU B 1 116 ? 1.021 -10.43 5.824 1 98.56 116 LEU B CA 1
ATOM 1796 C C . LEU B 1 116 ? 0.353 -11.648 6.453 1 98.56 116 LEU B C 1
ATOM 1798 O O . LEU B 1 116 ? 0.928 -12.734 6.465 1 98.56 116 LEU B O 1
ATOM 1802 N N . ARG B 1 117 ? -0.902 -11.461 6.945 1 98.44 117 ARG B N 1
ATOM 1803 C CA . ARG B 1 117 ? -1.729 -12.547 7.473 1 98.44 117 ARG B CA 1
ATOM 1804 C C . ARG B 1 117 ? -3.062 -12.625 6.738 1 98.44 117 ARG B C 1
ATOM 1806 O O . ARG B 1 117 ? -3.699 -11.602 6.484 1 98.44 117 ARG B O 1
ATOM 1813 N N . PHE B 1 118 ? -3.395 -13.852 6.418 1 97.12 118 PHE B N 1
ATOM 1814 C CA . PHE B 1 118 ? -4.641 -14.117 5.703 1 97.12 118 PHE B CA 1
ATOM 1815 C C . PHE B 1 118 ? -5.527 -15.07 6.492 1 97.12 118 PHE B C 1
ATOM 1817 O O . PHE B 1 118 ? -5.027 -15.938 7.211 1 97.12 118 PHE B O 1
ATOM 1824 N N . THR B 1 119 ? -6.852 -14.852 6.348 1 94.44 119 THR B N 1
ATOM 1825 C CA . THR B 1 119 ? -7.852 -15.734 6.949 1 94.44 119 THR B CA 1
ATOM 1826 C C . THR B 1 119 ? -8.875 -16.188 5.91 1 94.44 119 THR B C 1
ATOM 1828 O O . THR B 1 119 ? -8.969 -15.594 4.832 1 94.44 119 THR B O 1
ATOM 1831 N N . GLU B 1 120 ? -9.523 -17.312 6.262 1 90.31 120 GLU B N 1
ATOM 1832 C CA . GLU B 1 120 ? -10.562 -17.812 5.375 1 90.31 120 GLU B CA 1
ATOM 1833 C C . GLU B 1 120 ? -11.812 -16.953 5.434 1 90.31 120 GLU B C 1
ATOM 1835 O O . GLU B 1 120 ? -12.188 -16.469 6.504 1 90.31 120 GLU B O 1
ATOM 1840 N N . GLU B 1 121 ? -12.266 -16.594 4.176 1 78.38 121 GLU B N 1
ATOM 1841 C CA . GLU B 1 121 ? -13.531 -15.859 4.105 1 78.38 121 GLU B CA 1
ATOM 1842 C C . GLU B 1 121 ? -14.68 -16.688 4.676 1 78.38 121 GLU B C 1
ATOM 1844 O O . GLU B 1 121 ? -14.844 -17.859 4.328 1 78.38 121 GLU B O 1
ATOM 1849 N N . THR B 1 122 ? -15.094 -16.375 5.895 1 66.25 122 THR B N 1
ATOM 1850 C CA . THR B 1 122 ? -16.266 -17.094 6.375 1 66.25 122 THR B CA 1
ATOM 1851 C C . THR B 1 122 ? -17.5 -16.75 5.543 1 66.25 122 THR B C 1
ATOM 1853 O O . THR B 1 122 ? -17.719 -15.578 5.215 1 66.25 122 THR B O 1
ATOM 1856 N N . GLU B 1 123 ? -17.953 -17.609 4.547 1 52.56 123 GLU B N 1
ATOM 1857 C CA . GLU B 1 123 ? -19.219 -17.453 3.824 1 52.56 123 GLU B CA 1
ATOM 1858 C C . GLU B 1 123 ? -20.25 -16.719 4.668 1 52.56 123 GLU B C 1
ATOM 1860 O O . GLU B 1 123 ? -21.438 -16.703 4.34 1 52.56 123 GLU B O 1
ATOM 1865 N N . GLU B 1 124 ? -20.062 -16.125 5.641 1 40.94 124 GLU B N 1
ATOM 1866 C CA . GLU B 1 124 ? -21.281 -15.719 6.348 1 40.94 124 GLU B CA 1
ATOM 1867 C C . GLU B 1 124 ? -22.109 -14.75 5.512 1 40.94 124 GLU B C 1
ATOM 1869 O O . GLU B 1 124 ? -23.188 -14.32 5.938 1 40.94 124 GLU B O 1
ATOM 1874 N N . GLY B 1 125 ? -21.656 -14.016 4.578 1 36.97 125 GLY B N 1
ATOM 1875 C CA . GLY B 1 125 ? -22.672 -13.172 3.957 1 36.97 125 GLY B CA 1
ATOM 1876 C C . GLY B 1 125 ? -23.609 -13.945 3.049 1 36.97 125 GLY B C 1
ATOM 1877 O O . GLY B 1 125 ? -24.234 -13.359 2.162 1 36.97 125 GLY B O 1
ATOM 1878 N N . GLU B 1 126 ? -23.422 -15.227 2.76 1 33.09 126 GLU B N 1
ATOM 1879 C CA . GLU B 1 126 ? -24.578 -15.742 2.027 1 33.09 126 GLU B CA 1
ATOM 1880 C C . GLU B 1 126 ? -25.875 -15.523 2.805 1 33.09 126 GLU B C 1
ATOM 1882 O O . GLU B 1 126 ? -26.109 -16.188 3.814 1 33.09 126 GLU B O 1
ATOM 1887 N N . LEU B 1 127 ? -26.016 -14.453 3.555 1 25.89 127 LEU B N 1
ATOM 1888 C CA . LEU B 1 127 ? -27.453 -14.297 3.748 1 25.89 127 LEU B CA 1
ATOM 1889 C C . LEU B 1 127 ? -28.141 -13.875 2.449 1 25.89 127 LEU B C 1
ATOM 1891 O O . LEU B 1 127 ? -27.578 -13.086 1.681 1 25.89 127 LEU B O 1
#